Protein AF-A0A6F8ZTG2-F1 (afdb_monomer)

pLDDT: mean 77.94, std 15.8, range [35.16, 93.56]

Foldseek 3Di:
DDPDLQDAKEKAKAKAWQEFPDADPVVRDTDTDIHIDIDTDDPVPDDDCVVVVNDPDDDDDVVVDDDDDDDDDDDDDDPPDDPPPPPDDDDDDDDDPDPGDRYAYHHPDAQQVSFVRNQVNYPHCQFKDFPGKDKDWDWDDDPPDIDIDIDIDTDMDTDCVVVVCVLVVVVVVLVVQVVVLVVDDPPPDDSVVSVVVSVVVVVVSVVVNVVVCVSPPPPPPPDD

Secondary structure (DSSP, 8-state):
--SSTTSPEEEEEEEEEEEEEEEETTTTEEEEEEEEEEEE--TTS---TTTTTT-------GGGS--------PPPS--TTT-S----PPP-S---------EEEEESS-HHHHHHHHHHH-GGGGTEEEEEEEEEEEEEEETTEEEEEEEEEEEEEE--HHHHHHHHHHHHHHHHHHHHHTTS-TTTS-HHHHHHHHHHHHHHHHHHHHHHHHTS-S-SSS--

Nearest PDB structures (foldseek):
  8bl8-assembly1_B  TM=5.962E-01  e=4.669E-12  Homo sapiens
  8cc7-assembly1_E  TM=5.952E-01  e=1.851E-11  Mus musculus
  8fsb-assembly1_B  TM=6.040E-01  e=6.082E-11  Mus musculus
  9awk-assembly1_E  TM=5.118E-01  e=2.084E-07  Bos taurus
  6dw0-assembly1_A  TM=4.243E-01  e=2.972E-04  Rattus norvegicus

Radius of gyration: 29.4 Å; Cα contacts (8 Å, |Δi|>4): 231; chains: 1; bounding box: 89×32×78 Å

Sequence (224 aa):
PAVNLSNPTIANISFTLYAVLGVNEKTQILTTFLWLRLYWHHQFLVWDADDCGGVTRISLPVKQLWVPDIIVYELPHPLGQDAAPRQRLQPGDLQLPLRLRDVRLSPALSFEEMSGNSKQYLETSGEWELVNIYGETSVLKFGIDEWDIITFWVVIKRRPVLYVVNLLIPSSFLMLIDILSFYLPPHSVDRASFKMTLILGYTVMGQAVVLQHSKVPNNCRQRQ

Solvent-accessible surface area (backbone atoms only — not comparable to full-atom values): 14306 Å² total; per-residue (Å²): 111,55,92,49,67,91,48,48,34,56,38,25,40,44,56,32,50,34,37,70,78,46,74,41,79,89,78,70,45,75,43,65,45,69,51,76,46,79,47,67,73,51,73,88,76,71,80,61,33,78,86,55,80,66,53,86,77,84,90,75,66,66,94,84,47,94,70,86,90,79,86,88,78,88,76,75,79,78,64,72,97,69,76,68,86,80,78,85,75,82,92,78,89,79,95,69,95,70,91,65,55,65,65,42,65,44,71,63,56,55,48,64,56,36,29,51,52,17,60,74,52,32,74,42,53,71,50,37,39,71,74,49,39,47,67,50,79,46,72,51,73,60,92,90,48,76,44,66,44,76,50,75,47,79,43,73,44,82,39,67,60,60,63,52,51,69,51,48,57,58,51,53,51,52,54,50,51,57,58,52,56,73,73,55,64,80,87,84,48,68,64,65,63,54,53,52,52,50,54,51,50,53,50,54,51,51,50,51,53,51,54,61,50,65,75,44,82,88,76,88,79,83,88,126

Mean predicted aligned error: 12.64 Å

Structure (mmCIF, N/CA/C/O backbone):
data_AF-A0A6F8ZTG2-F1
#
_entry.id   AF-A0A6F8ZTG2-F1
#
loop_
_atom_site.group_PDB
_atom_site.id
_atom_site.type_symbol
_atom_site.label_atom_id
_atom_site.label_alt_id
_atom_site.label_comp_id
_atom_site.label_asym_id
_atom_site.label_entity_id
_atom_site.label_seq_id
_atom_site.pdbx_PDB_ins_code
_atom_site.Cartn_x
_atom_site.Cartn_y
_atom_site.Cartn_z
_atom_site.occupancy
_atom_site.B_iso_or_equiv
_atom_site.auth_seq_id
_atom_site.auth_comp_id
_atom_site.auth_asym_id
_atom_site.auth_atom_id
_atom_site.pdbx_PDB_model_num
ATOM 1 N N . PRO A 1 1 ? 13.866 -6.023 -24.633 1.00 60.12 1 PRO A N 1
ATOM 2 C CA . PRO A 1 1 ? 14.857 -6.505 -25.619 1.00 60.12 1 PRO A CA 1
ATOM 3 C C . PRO A 1 1 ? 15.561 -5.337 -26.324 1.00 60.12 1 PRO A C 1
ATOM 5 O O . PRO A 1 1 ? 14.912 -4.472 -26.918 1.00 60.12 1 PRO A O 1
ATOM 8 N N . ALA A 1 2 ? 16.886 -5.296 -26.203 1.00 64.31 2 ALA A N 1
ATOM 9 C CA . ALA A 1 2 ? 17.716 -4.261 -26.800 1.00 64.31 2 ALA A CA 1
ATOM 10 C C . ALA A 1 2 ? 18.293 -4.743 -28.140 1.00 64.31 2 ALA A C 1
ATOM 12 O O . ALA A 1 2 ? 18.724 -5.885 -28.260 1.00 64.31 2 ALA A O 1
ATOM 13 N N . VAL A 1 3 ? 18.300 -3.863 -29.142 1.00 67.31 3 VAL A N 1
ATOM 14 C CA . VAL A 1 3 ? 18.962 -4.062 -30.442 1.00 67.31 3 VAL A CA 1
ATOM 15 C C . VAL A 1 3 ? 20.476 -4.116 -30.251 1.00 67.31 3 VAL A C 1
ATOM 17 O O . VAL A 1 3 ? 21.165 -4.902 -30.893 1.00 67.31 3 VAL A O 1
ATOM 20 N N . ASN A 1 4 ? 20.989 -3.292 -29.335 1.00 71.00 4 ASN A N 1
ATOM 21 C CA . ASN A 1 4 ? 22.376 -3.323 -28.910 1.00 71.00 4 ASN A CA 1
ATOM 22 C C . ASN A 1 4 ? 22.461 -3.890 -27.494 1.00 71.00 4 ASN A C 1
ATOM 24 O O . ASN A 1 4 ? 22.015 -3.259 -26.539 1.00 71.00 4 ASN A O 1
ATOM 28 N N . LEU A 1 5 ? 23.083 -5.057 -27.386 1.00 68.12 5 LEU A N 1
ATOM 29 C CA . LEU A 1 5 ? 23.372 -5.752 -26.140 1.00 68.12 5 LEU A CA 1
ATOM 30 C C . LEU A 1 5 ? 24.158 -4.855 -25.153 1.00 68.12 5 LEU A C 1
ATOM 32 O O . LEU A 1 5 ? 23.933 -4.904 -23.952 1.00 68.12 5 LEU A O 1
ATOM 36 N N . SER A 1 6 ? 24.997 -3.927 -25.624 1.00 73.81 6 SER A N 1
ATOM 37 C CA . SER A 1 6 ? 25.708 -2.985 -24.744 1.00 73.81 6 SER A CA 1
ATOM 38 C C . SER A 1 6 ? 24.798 -1.995 -23.997 1.00 73.81 6 SER A C 1
ATOM 40 O O . SER A 1 6 ? 25.236 -1.414 -23.003 1.00 73.81 6 SER A O 1
ATOM 42 N N . ASN A 1 7 ? 23.554 -1.794 -24.448 1.00 79.31 7 ASN A N 1
ATOM 43 C CA . ASN A 1 7 ? 22.608 -0.859 -23.843 1.00 79.31 7 ASN A CA 1
ATOM 44 C C . ASN A 1 7 ? 21.505 -1.611 -23.073 1.00 79.31 7 ASN A C 1
ATOM 46 O O . ASN A 1 7 ? 20.602 -2.162 -23.707 1.00 79.31 7 ASN A O 1
ATOM 50 N N . PRO A 1 8 ? 21.515 -1.590 -21.725 1.00 80.12 8 PRO A N 1
ATOM 51 C CA . PRO A 1 8 ? 20.460 -2.211 -20.930 1.00 80.12 8 PRO A CA 1
ATOM 52 C C . PRO A 1 8 ? 19.085 -1.626 -21.241 1.00 80.12 8 PRO A C 1
ATOM 54 O O . PRO A 1 8 ? 18.931 -0.413 -21.411 1.00 80.12 8 PRO A O 1
ATOM 57 N N . THR A 1 9 ? 18.059 -2.471 -21.190 1.00 85.06 9 THR A N 1
ATOM 58 C CA . THR A 1 9 ? 16.672 -2.002 -21.138 1.00 85.06 9 THR A CA 1
ATOM 59 C C . THR A 1 9 ? 16.396 -1.434 -19.745 1.00 85.06 9 THR A C 1
ATOM 61 O O . THR A 1 9 ? 16.570 -2.130 -18.748 1.00 85.06 9 THR A O 1
ATOM 64 N N . ILE A 1 10 ? 15.958 -0.179 -19.653 1.00 87.81 10 ILE A N 1
ATOM 65 C CA . ILE A 1 10 ? 15.559 0.415 -18.372 1.00 87.81 10 ILE A CA 1
ATOM 66 C C . ILE A 1 10 ? 14.083 0.088 -18.128 1.00 87.81 10 ILE A C 1
ATOM 68 O O . ILE A 1 10 ? 13.221 0.409 -18.951 1.00 87.81 10 ILE A O 1
ATOM 72 N N . ALA A 1 11 ? 13.817 -0.578 -17.011 1.00 90.56 11 ALA A N 1
ATOM 73 C CA . ALA A 1 11 ? 12.492 -0.913 -16.525 1.00 90.56 11 ALA A CA 1
ATOM 74 C C . ALA A 1 11 ? 12.156 -0.004 -15.339 1.00 90.56 11 ALA A C 1
ATOM 76 O O . ALA A 1 11 ? 12.748 -0.111 -14.265 1.00 90.56 11 ALA A O 1
ATOM 77 N N . ASN A 1 12 ? 11.192 0.887 -15.539 1.00 92.25 12 ASN A N 1
ATOM 78 C CA . ASN A 1 12 ? 10.723 1.811 -14.525 1.00 92.25 12 ASN A CA 1
ATOM 79 C C . ASN A 1 12 ? 9.531 1.190 -13.787 1.00 92.25 12 ASN A C 1
ATOM 81 O O . ASN A 1 12 ? 8.496 0.919 -14.401 1.00 92.25 12 ASN A O 1
ATOM 85 N N . ILE A 1 13 ? 9.634 1.015 -12.473 1.00 91.69 13 ILE A N 1
ATOM 86 C CA . ILE A 1 13 ? 8.563 0.464 -11.638 1.00 91.69 13 ILE A CA 1
ATOM 87 C C . ILE A 1 13 ? 8.007 1.517 -10.682 1.00 91.69 13 ILE A C 1
ATOM 89 O O . ILE A 1 13 ? 8.731 2.328 -10.109 1.00 91.69 13 ILE A O 1
ATOM 93 N N . SER A 1 14 ? 6.695 1.503 -10.497 1.00 92.94 14 SER A N 1
ATOM 94 C CA . SER A 1 14 ? 6.014 2.242 -9.434 1.00 92.94 14 SER A CA 1
ATOM 95 C C . SER A 1 14 ? 4.874 1.399 -8.893 1.00 92.94 14 SER A C 1
ATOM 97 O O . SER A 1 14 ? 4.345 0.535 -9.595 1.00 92.94 14 SER A O 1
ATOM 99 N N . PHE A 1 15 ? 4.477 1.652 -7.654 1.00 92.94 15 PHE A N 1
ATOM 100 C CA . PHE A 1 15 ? 3.278 1.043 -7.102 1.00 92.94 15 PHE A CA 1
ATOM 101 C C . PHE A 1 15 ? 2.411 2.084 -6.406 1.00 92.94 15 PHE A C 1
ATOM 103 O O . PHE A 1 15 ? 2.857 3.175 -6.048 1.00 92.94 15 PHE A O 1
ATOM 110 N N . THR A 1 16 ? 1.146 1.738 -6.226 1.00 93.44 16 THR A N 1
ATOM 111 C CA . THR A 1 16 ? 0.198 2.499 -5.418 1.00 93.44 16 THR A CA 1
ATOM 112 C C . THR A 1 16 ? -0.461 1.547 -4.435 1.00 93.44 16 THR A C 1
ATOM 114 O O . THR A 1 16 ? -0.986 0.509 -4.840 1.00 93.44 16 THR A O 1
ATOM 117 N N . LEU A 1 17 ? -0.413 1.873 -3.143 1.00 93.19 17 LEU A N 1
ATOM 118 C CA . LEU A 1 17 ? -1.147 1.124 -2.127 1.00 93.19 17 LEU A CA 1
ATOM 119 C C . LEU A 1 17 ? -2.629 1.493 -2.221 1.00 93.19 17 LEU A C 1
ATOM 121 O O . LEU A 1 17 ? -2.987 2.647 -2.015 1.00 93.19 17 LEU A O 1
ATOM 125 N N . TYR A 1 18 ? -3.471 0.511 -2.533 1.00 91.81 18 TYR A N 1
ATOM 126 C CA . TYR A 1 18 ? -4.904 0.720 -2.739 1.00 91.81 18 TYR A CA 1
ATOM 127 C C . TYR A 1 18 ? -5.727 0.339 -1.503 1.00 91.81 18 TYR A C 1
ATOM 129 O O . TYR A 1 18 ? -6.634 1.063 -1.104 1.00 91.81 18 TYR A O 1
ATOM 137 N N . ALA A 1 19 ? -5.395 -0.781 -0.854 1.00 89.94 19 ALA A N 1
ATOM 138 C CA . ALA A 1 19 ? -6.094 -1.223 0.351 1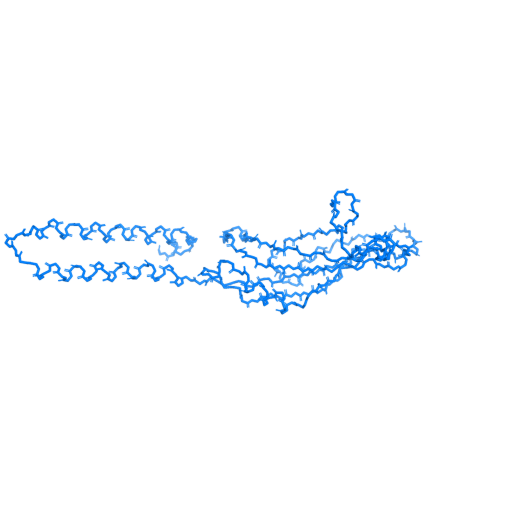.00 89.94 19 ALA A CA 1
ATOM 139 C C . ALA A 1 19 ? -5.194 -2.044 1.279 1.00 89.94 19 ALA A C 1
ATOM 141 O O . ALA A 1 19 ? -4.358 -2.830 0.827 1.00 89.94 19 ALA A O 1
ATOM 142 N N . VAL A 1 20 ? -5.423 -1.911 2.587 1.00 89.19 20 VAL A N 1
ATOM 143 C CA . VAL A 1 20 ? -4.904 -2.825 3.611 1.00 89.19 20 VAL A CA 1
ATOM 144 C C . VAL A 1 20 ? -6.014 -3.808 3.967 1.00 89.19 20 VAL A C 1
ATOM 146 O O . VAL A 1 20 ? -6.972 -3.455 4.646 1.00 89.19 20 VAL A O 1
ATOM 149 N N . LEU A 1 21 ? -5.899 -5.044 3.482 1.00 86.00 21 LEU A N 1
ATOM 150 C CA . LEU A 1 21 ? -6.945 -6.062 3.615 1.00 86.00 21 LEU A CA 1
ATOM 151 C C . LEU A 1 21 ? -6.965 -6.688 5.013 1.00 86.00 21 LEU A C 1
ATOM 153 O O . LEU A 1 21 ? -8.024 -7.050 5.523 1.00 86.00 21 LEU A O 1
ATOM 157 N N . GLY A 1 22 ? -5.801 -6.815 5.648 1.00 81.00 22 GLY A N 1
ATOM 158 C CA . GLY A 1 22 ? -5.708 -7.376 6.987 1.00 81.00 22 GLY A CA 1
ATOM 159 C C . GLY A 1 22 ? -4.285 -7.427 7.518 1.00 81.00 22 GLY A C 1
ATOM 160 O O . GLY A 1 22 ? -3.317 -7.428 6.761 1.00 81.00 22 GLY A O 1
ATOM 161 N N . VAL A 1 23 ? -4.172 -7.484 8.844 1.00 82.19 23 VAL A N 1
ATOM 162 C CA . VAL A 1 23 ? -2.902 -7.661 9.555 1.00 82.19 23 VAL A CA 1
ATOM 163 C C . VAL A 1 23 ? -3.039 -8.836 10.502 1.00 82.19 23 VAL A C 1
ATOM 165 O O . VAL A 1 23 ? -3.913 -8.842 11.369 1.00 82.19 23 VAL A O 1
ATOM 168 N N . ASN A 1 24 ? -2.153 -9.816 10.355 1.00 78.81 24 ASN A N 1
ATOM 169 C CA . ASN A 1 24 ? -1.963 -10.862 11.341 1.00 78.81 24 ASN A CA 1
ATOM 170 C C . ASN A 1 24 ? -0.722 -10.541 12.174 1.00 78.81 24 ASN A C 1
ATOM 172 O O . ASN A 1 24 ? 0.405 -10.842 11.790 1.00 78.81 24 ASN A O 1
ATOM 176 N N . GLU A 1 25 ? -0.943 -9.942 13.343 1.00 73.69 25 GLU A N 1
ATOM 177 C CA . GLU A 1 25 ? 0.129 -9.547 14.262 1.00 73.69 25 GLU A CA 1
ATOM 178 C C . GLU A 1 25 ? 0.918 -10.754 14.799 1.00 73.69 25 GLU A C 1
ATOM 180 O O . GLU A 1 25 ? 2.097 -10.625 15.116 1.00 73.69 25 GLU A O 1
ATOM 185 N N . LYS A 1 26 ? 0.308 -11.948 14.877 1.00 74.12 26 LYS A N 1
ATOM 186 C CA . LYS A 1 26 ? 0.992 -13.152 15.382 1.00 74.12 26 LYS A CA 1
ATOM 187 C C . LYS A 1 26 ? 1.992 -13.703 14.377 1.00 74.12 26 LYS A C 1
ATOM 189 O O . LYS A 1 26 ? 3.077 -14.117 14.764 1.00 74.12 26 LYS A O 1
ATOM 194 N N . THR A 1 27 ? 1.618 -13.719 13.101 1.00 75.19 27 THR A N 1
ATOM 195 C CA . THR A 1 27 ? 2.487 -14.204 12.021 1.00 75.19 27 THR A CA 1
ATOM 196 C C . THR A 1 27 ? 3.287 -13.084 11.366 1.00 75.19 27 THR A C 1
ATOM 198 O O . THR A 1 27 ? 4.070 -13.369 10.472 1.00 75.19 27 THR A O 1
ATOM 201 N N . GLN A 1 28 ? 3.090 -11.829 11.795 1.00 76.00 28 GLN A N 1
ATOM 202 C CA . GLN A 1 28 ? 3.684 -10.631 11.192 1.00 76.00 28 GLN A CA 1
ATOM 203 C C . GLN A 1 28 ? 3.392 -10.518 9.684 1.00 76.00 28 GLN A C 1
ATOM 205 O O . GLN A 1 28 ? 4.193 -9.982 8.926 1.00 76.00 28 GLN A O 1
ATOM 210 N N . ILE A 1 29 ? 2.234 -11.025 9.241 1.00 79.19 29 ILE A N 1
ATOM 211 C CA . ILE A 1 29 ? 1.822 -10.982 7.832 1.00 79.19 29 ILE A CA 1
ATOM 212 C C . ILE A 1 29 ? 0.853 -9.821 7.643 1.00 79.19 29 ILE A C 1
ATOM 214 O O . ILE A 1 29 ? -0.204 -9.764 8.278 1.00 79.19 29 ILE A O 1
ATOM 218 N N . LEU A 1 30 ? 1.217 -8.912 6.748 1.00 82.62 30 LEU A N 1
ATOM 219 C CA . LEU A 1 30 ? 0.398 -7.793 6.307 1.00 82.62 30 LEU A CA 1
ATOM 220 C C . LEU A 1 30 ? -0.132 -8.110 4.904 1.00 82.62 30 LEU A C 1
ATOM 222 O O . LEU A 1 30 ? 0.637 -8.250 3.960 1.00 82.62 30 LEU A O 1
ATOM 226 N N . THR A 1 31 ? -1.450 -8.199 4.753 1.00 85.94 31 THR A N 1
ATOM 227 C CA . THR A 1 31 ? -2.094 -8.425 3.457 1.00 85.94 31 THR A CA 1
ATOM 228 C C . THR A 1 31 ? -2.538 -7.088 2.877 1.00 85.94 31 THR A C 1
ATOM 230 O O . THR A 1 31 ? -3.374 -6.393 3.461 1.00 85.94 31 THR A O 1
ATOM 233 N N . THR A 1 32 ? -1.999 -6.726 1.715 1.00 88.00 32 THR A N 1
ATOM 234 C CA . THR A 1 32 ? -2.337 -5.480 1.014 1.00 88.00 32 THR A CA 1
ATOM 235 C C . THR A 1 32 ? -2.715 -5.740 -0.434 1.00 88.00 32 THR A C 1
ATOM 237 O O . THR A 1 32 ? -2.346 -6.756 -1.017 1.00 88.00 32 THR A O 1
ATOM 240 N N . PHE A 1 33 ? -3.453 -4.799 -1.012 1.00 91.19 33 PHE A N 1
ATOM 241 C CA . PHE A 1 33 ? -3.665 -4.720 -2.446 1.00 91.19 33 PHE A CA 1
ATOM 242 C C . PHE A 1 33 ? -2.806 -3.584 -3.006 1.00 91.19 33 PHE A C 1
ATOM 244 O O . PHE A 1 33 ? -3.034 -2.408 -2.698 1.00 91.19 33 PHE A O 1
ATOM 251 N N . LEU A 1 34 ? -1.798 -3.949 -3.798 1.00 91.12 34 LEU A N 1
ATOM 252 C CA . LEU A 1 34 ? -0.878 -3.023 -4.454 1.00 91.12 34 LEU A CA 1
ATOM 253 C C . LEU A 1 34 ? -1.176 -2.983 -5.948 1.00 91.12 34 LEU A C 1
ATOM 255 O O . LEU A 1 34 ? -1.198 -4.015 -6.617 1.00 91.12 34 LEU A O 1
ATOM 259 N N . TRP A 1 35 ? -1.341 -1.781 -6.488 1.00 92.94 35 TRP A N 1
ATOM 260 C CA . TRP A 1 35 ? -1.410 -1.579 -7.926 1.00 92.94 35 TRP A CA 1
ATOM 261 C C . TRP A 1 35 ? -0.009 -1.308 -8.464 1.00 92.94 35 TRP A C 1
ATOM 263 O O . TRP A 1 35 ? 0.529 -0.216 -8.286 1.00 92.94 35 TRP A O 1
ATOM 273 N N . LEU A 1 36 ? 0.590 -2.301 -9.116 1.00 90.38 36 LEU A N 1
ATOM 274 C CA . LEU A 1 36 ? 1.919 -2.198 -9.719 1.00 90.38 36 LEU A CA 1
ATOM 275 C C . LEU A 1 36 ? 1.818 -1.656 -11.148 1.00 90.38 36 LEU A C 1
ATOM 277 O O . LEU A 1 36 ? 0.966 -2.081 -11.930 1.00 90.38 36 LEU A O 1
ATOM 281 N N . ARG A 1 37 ? 2.697 -0.717 -11.496 1.00 91.12 37 ARG A N 1
ATOM 282 C CA . ARG A 1 37 ? 2.845 -0.178 -12.849 1.00 91.12 37 ARG A CA 1
ATOM 283 C C . ARG A 1 37 ? 4.293 -0.304 -13.283 1.00 91.12 37 ARG A C 1
ATOM 285 O O . ARG A 1 37 ? 5.199 0.169 -12.598 1.00 91.12 37 ARG A O 1
ATOM 292 N N . LEU A 1 38 ? 4.475 -0.917 -14.441 1.00 89.69 38 LEU A N 1
ATOM 293 C CA . LEU A 1 38 ? 5.766 -1.155 -15.056 1.00 89.69 38 LEU A CA 1
ATOM 294 C C . LEU A 1 38 ? 5.806 -0.445 -16.408 1.00 89.69 38 LEU A C 1
ATOM 296 O O . LEU A 1 38 ? 4.920 -0.644 -17.237 1.00 89.69 38 LEU A O 1
ATOM 300 N N . TYR A 1 39 ? 6.838 0.362 -16.625 1.00 90.50 39 TYR A N 1
ATOM 301 C CA . TYR A 1 39 ? 7.073 1.081 -17.871 1.00 90.50 39 TYR A CA 1
ATOM 302 C C . TYR A 1 39 ? 8.449 0.713 -18.405 1.00 90.50 39 TYR A C 1
ATOM 304 O O . TYR A 1 39 ? 9.441 0.779 -17.686 1.00 90.50 39 TYR A O 1
ATOM 312 N N . TRP A 1 40 ? 8.524 0.335 -19.674 1.00 90.12 40 TRP A N 1
ATOM 313 C CA . TRP A 1 40 ? 9.789 0.051 -20.338 1.00 90.12 40 TRP A CA 1
ATOM 314 C C . TRP A 1 40 ? 9.701 0.460 -21.800 1.00 90.12 40 TRP A C 1
ATOM 316 O O . TRP A 1 40 ? 8.628 0.446 -22.405 1.00 90.12 40 TRP A O 1
ATOM 326 N N . HIS A 1 41 ? 10.843 0.829 -22.368 1.00 86.38 41 HIS A N 1
ATOM 327 C CA . HIS A 1 41 ? 10.934 1.154 -23.782 1.00 86.38 41 HIS A CA 1
ATOM 328 C C . HIS A 1 41 ? 11.272 -0.102 -24.590 1.00 86.38 41 HIS A C 1
ATOM 330 O O . HIS A 1 41 ? 12.276 -0.769 -24.328 1.00 86.38 41 HIS A O 1
ATOM 336 N N . HIS A 1 42 ? 10.464 -0.411 -25.603 1.00 86.00 42 HIS A N 1
ATOM 337 C CA . HIS A 1 42 ? 10.680 -1.560 -26.474 1.00 86.00 42 HIS A CA 1
ATOM 338 C C . HIS A 1 42 ? 11.157 -1.099 -27.854 1.00 86.00 42 HIS A C 1
ATOM 340 O O . HIS A 1 42 ? 10.385 -0.567 -28.641 1.00 86.00 42 HIS A O 1
ATOM 346 N N . GLN A 1 43 ? 12.433 -1.328 -28.170 1.00 82.88 43 GLN A N 1
ATOM 347 C CA . GLN A 1 43 ? 13.063 -0.778 -29.381 1.00 82.88 43 GLN A CA 1
ATOM 348 C C . GLN A 1 43 ? 12.461 -1.308 -30.694 1.00 82.88 43 GLN A C 1
ATOM 350 O O . GLN A 1 43 ? 12.496 -0.613 -31.698 1.00 82.88 43 GLN A O 1
ATOM 355 N N . PHE A 1 44 ? 11.874 -2.507 -30.682 1.00 83.38 44 PHE A N 1
ATOM 356 C CA . PHE A 1 44 ? 11.239 -3.103 -31.867 1.00 83.38 44 PHE A CA 1
ATOM 357 C C . PHE A 1 44 ? 9.754 -2.743 -32.034 1.00 83.38 44 PHE A C 1
ATOM 359 O O . PHE A 1 44 ? 9.121 -3.213 -32.970 1.00 83.38 44 PHE A O 1
ATOM 366 N N . LEU A 1 45 ? 9.177 -1.969 -31.109 1.00 85.38 45 LEU A N 1
ATOM 367 C CA . LEU A 1 45 ? 7.772 -1.541 -31.158 1.00 85.38 45 LEU A CA 1
ATOM 368 C C . LEU A 1 45 ? 7.696 -0.022 -31.292 1.00 85.38 45 LEU A C 1
ATOM 370 O O . LEU A 1 45 ? 7.029 0.656 -30.515 1.00 85.38 45 LEU A O 1
ATOM 374 N N . VAL A 1 46 ? 8.432 0.494 -32.271 1.00 84.94 46 VAL A N 1
ATOM 375 C CA . VAL A 1 46 ? 8.417 1.899 -32.671 1.00 84.94 46 VAL A CA 1
ATOM 376 C C . VAL A 1 46 ? 7.975 1.931 -34.126 1.00 84.94 46 VAL A C 1
ATOM 378 O O . VAL A 1 46 ? 8.526 1.207 -34.952 1.00 84.94 46 VAL A O 1
ATOM 381 N N . TRP A 1 47 ? 6.961 2.732 -34.424 1.00 88.81 47 TRP A N 1
ATOM 382 C CA . TRP A 1 47 ? 6.427 2.918 -35.769 1.00 88.81 47 TRP A CA 1
ATOM 383 C C . TRP A 1 47 ? 6.124 4.399 -35.986 1.00 88.81 47 TRP A C 1
ATOM 385 O O . TRP A 1 47 ? 5.913 5.136 -35.018 1.00 88.81 47 TRP A O 1
ATOM 395 N N . ASP A 1 48 ? 6.115 4.827 -37.246 1.00 90.62 48 ASP A N 1
ATOM 396 C CA . ASP A 1 48 ? 5.639 6.158 -37.607 1.00 90.62 48 ASP A CA 1
ATOM 397 C C . ASP A 1 48 ? 4.103 6.160 -37.658 1.00 90.62 48 ASP A C 1
ATOM 399 O O . ASP A 1 48 ? 3.478 5.218 -38.157 1.00 90.62 48 ASP A O 1
ATOM 403 N N . ALA A 1 49 ? 3.483 7.202 -37.106 1.00 91.19 49 ALA A N 1
ATOM 404 C CA . ALA A 1 49 ? 2.032 7.330 -37.080 1.00 91.19 49 ALA A CA 1
ATOM 405 C C . ALA A 1 49 ? 1.467 7.476 -38.500 1.00 91.19 49 ALA A C 1
ATOM 407 O O . ALA A 1 49 ? 0.385 6.953 -38.768 1.00 91.19 49 ALA A O 1
ATOM 408 N N . ASP A 1 50 ? 2.202 8.122 -39.408 1.00 90.69 50 ASP A N 1
ATOM 409 C CA . ASP A 1 50 ? 1.751 8.368 -40.782 1.00 90.69 50 ASP A CA 1
ATOM 410 C C . ASP A 1 50 ? 1.654 7.067 -41.598 1.00 90.69 50 ASP A C 1
ATOM 412 O O . ASP A 1 50 ? 0.667 6.848 -42.306 1.00 90.69 50 ASP A O 1
ATOM 416 N N . ASP A 1 51 ? 2.595 6.140 -41.397 1.00 90.56 51 ASP A N 1
ATOM 417 C CA . ASP A 1 51 ? 2.592 4.815 -42.034 1.00 90.56 51 ASP A CA 1
ATOM 418 C C . ASP A 1 51 ? 1.466 3.905 -41.510 1.00 90.56 51 ASP A C 1
ATOM 420 O O . ASP A 1 51 ? 1.045 2.957 -42.175 1.00 90.56 51 ASP A O 1
ATOM 424 N N . CYS A 1 52 ? 0.963 4.190 -40.306 1.00 85.56 52 CYS A N 1
ATOM 425 C CA . CYS A 1 52 ? -0.035 3.387 -39.599 1.00 85.56 52 CYS A CA 1
ATOM 426 C C . CYS A 1 52 ? -1.399 4.088 -39.473 1.00 85.56 52 CYS A C 1
ATOM 428 O O . CYS A 1 52 ? -2.172 3.779 -38.563 1.00 85.56 52 CYS A O 1
ATOM 430 N N . GLY A 1 53 ? -1.717 5.035 -40.363 1.00 86.31 53 GLY A N 1
ATOM 431 C CA . GLY A 1 53 ? -3.034 5.682 -40.411 1.00 86.31 53 GLY A CA 1
ATOM 432 C C . GLY A 1 53 ? -3.362 6.547 -39.186 1.00 86.31 53 GLY A C 1
ATOM 433 O O . GLY A 1 53 ? -4.514 6.608 -38.761 1.00 86.31 53 GLY A O 1
ATOM 434 N N . GLY A 1 54 ? -2.355 7.187 -38.589 1.00 90.69 54 GLY A N 1
ATOM 435 C CA . GLY A 1 54 ? -2.476 8.072 -37.426 1.00 90.69 54 GLY A CA 1
ATOM 436 C C . GLY A 1 54 ? -2.519 7.358 -36.069 1.00 90.69 54 GLY A C 1
ATOM 437 O O . GLY A 1 54 ? -2.772 7.993 -35.042 1.00 90.69 54 GLY A O 1
ATOM 438 N N . VAL A 1 55 ? -2.294 6.042 -36.021 1.00 89.56 55 VAL A N 1
ATOM 439 C CA . VAL A 1 55 ? -2.349 5.270 -34.771 1.00 89.56 55 VAL A CA 1
ATOM 440 C C . VAL A 1 55 ? -1.094 5.515 -33.931 1.00 89.56 55 VAL A C 1
ATOM 442 O O . VAL A 1 55 ? 0.007 5.152 -34.325 1.00 89.56 55 VAL A O 1
ATOM 445 N N . THR A 1 56 ? -1.260 6.070 -32.727 1.00 87.56 56 THR A N 1
ATOM 446 C CA . THR A 1 56 ? -0.149 6.362 -31.791 1.00 87.56 56 THR A CA 1
ATOM 447 C C . THR A 1 56 ? -0.058 5.397 -30.611 1.00 87.56 56 THR A C 1
ATOM 449 O O . THR A 1 56 ? 0.950 5.363 -29.907 1.00 87.56 56 THR A O 1
ATOM 452 N N . ARG A 1 57 ? -1.114 4.617 -30.346 1.00 88.50 57 ARG A N 1
ATOM 453 C CA . ARG A 1 57 ? -1.182 3.671 -29.225 1.00 88.50 57 ARG A CA 1
ATOM 454 C C . ARG A 1 57 ? -1.920 2.413 -29.646 1.00 88.50 57 ARG A C 1
ATOM 456 O O . ARG A 1 57 ? -2.981 2.493 -30.254 1.00 88.50 57 ARG A O 1
ATOM 463 N N . ILE A 1 58 ? -1.383 1.268 -29.247 1.00 88.69 58 ILE A N 1
ATOM 464 C CA . ILE A 1 58 ? -1.993 -0.045 -29.453 1.00 88.69 58 ILE A CA 1
ATOM 465 C C . ILE A 1 58 ? -1.990 -0.819 -28.135 1.00 88.69 58 ILE A C 1
ATOM 467 O O . ILE A 1 58 ? -1.110 -0.633 -27.294 1.00 88.69 58 ILE A O 1
ATOM 471 N N . SER A 1 59 ? -2.982 -1.684 -27.940 1.00 89.19 59 SER A N 1
ATOM 472 C CA . SER A 1 59 ? -3.043 -2.599 -26.798 1.00 89.19 59 SER A CA 1
ATOM 473 C C . SER A 1 59 ? -2.754 -4.011 -27.285 1.00 89.19 59 SER A C 1
ATOM 475 O O . SER A 1 59 ? -3.517 -4.561 -28.075 1.00 89.19 59 SER A O 1
ATOM 477 N N . LEU A 1 60 ? -1.643 -4.586 -26.828 1.00 87.25 60 LEU A N 1
ATOM 478 C CA . LEU A 1 60 ? -1.199 -5.921 -27.224 1.00 87.25 60 LEU A CA 1
ATOM 479 C C . LEU A 1 60 ? -1.370 -6.921 -26.069 1.00 87.25 60 LEU A C 1
ATOM 481 O O . LEU A 1 60 ? -1.159 -6.555 -24.909 1.00 87.25 60 LEU A O 1
ATOM 485 N N . PRO A 1 61 ? -1.715 -8.191 -26.350 1.00 90.44 61 PRO A N 1
ATOM 486 C CA . PRO A 1 61 ? -1.727 -9.236 -25.335 1.00 90.44 61 PRO A CA 1
ATOM 487 C C . PRO A 1 61 ? -0.323 -9.484 -24.771 1.00 90.44 61 PRO A C 1
ATOM 489 O O . PRO A 1 61 ? 0.612 -9.780 -25.512 1.00 90.44 61 PRO A O 1
ATOM 492 N N . VAL A 1 62 ? -0.193 -9.468 -23.442 1.00 85.19 62 VAL A N 1
ATOM 493 C CA . VAL A 1 62 ? 1.097 -9.635 -22.742 1.00 85.19 62 VAL A CA 1
ATOM 494 C C . VAL A 1 62 ? 1.796 -10.955 -23.094 1.00 85.19 62 VAL A C 1
ATOM 496 O O . VAL A 1 62 ? 3.013 -11.003 -23.177 1.00 85.19 62 VAL A O 1
ATOM 499 N N . LYS A 1 63 ? 1.039 -12.023 -23.385 1.00 86.19 63 LYS A N 1
ATOM 500 C CA . LYS A 1 63 ? 1.589 -13.349 -23.738 1.00 86.19 63 LYS A CA 1
ATOM 501 C C . LYS A 1 63 ? 2.447 -13.359 -25.009 1.00 86.19 63 LYS A C 1
ATOM 503 O O . LYS A 1 63 ? 3.199 -14.302 -25.214 1.00 86.19 63 LYS A O 1
ATOM 508 N N . GLN A 1 64 ? 2.282 -12.365 -25.877 1.00 84.81 64 GLN A N 1
ATOM 509 C CA . GLN A 1 64 ? 3.001 -12.248 -27.149 1.00 84.81 64 GLN A CA 1
ATOM 510 C C . GLN A 1 64 ? 4.118 -11.198 -27.077 1.00 84.81 64 GLN A C 1
ATOM 512 O O . GLN A 1 64 ? 4.807 -10.967 -28.067 1.00 84.81 64 GLN A O 1
ATOM 517 N N . LEU A 1 65 ? 4.291 -10.557 -25.916 1.00 86.56 65 LEU A N 1
ATOM 518 C CA . LEU A 1 65 ? 5.218 -9.460 -25.704 1.00 86.56 65 LEU A CA 1
ATOM 519 C C . LEU A 1 65 ? 6.273 -9.854 -24.672 1.00 86.56 65 LEU A C 1
ATOM 521 O O . LEU A 1 65 ? 5.958 -10.401 -23.619 1.00 86.56 65 LEU A O 1
ATOM 525 N N . TRP A 1 66 ? 7.531 -9.524 -24.950 1.00 86.00 66 TRP A N 1
ATOM 526 C CA . TRP A 1 66 ? 8.579 -9.632 -23.945 1.00 86.00 66 TRP A CA 1
ATOM 527 C C . TRP A 1 66 ? 8.356 -8.590 -22.838 1.00 86.00 66 TRP A C 1
ATOM 529 O O . TRP A 1 66 ? 8.265 -7.389 -23.112 1.00 86.00 66 TRP A O 1
ATOM 539 N N . VAL A 1 67 ? 8.305 -9.055 -21.592 1.00 85.19 67 VAL A N 1
ATOM 540 C CA . VAL A 1 67 ? 8.209 -8.242 -20.373 1.00 85.19 67 VAL A CA 1
ATOM 541 C C . VAL A 1 67 ? 9.427 -8.575 -19.511 1.00 85.19 67 VAL A C 1
ATOM 543 O O . VAL A 1 67 ? 9.794 -9.747 -19.453 1.00 85.19 67 VAL A O 1
ATOM 546 N N . PRO A 1 68 ? 10.086 -7.592 -18.873 1.00 84.56 68 PRO A N 1
ATOM 547 C CA . PRO A 1 68 ? 11.206 -7.892 -17.992 1.00 84.56 68 PRO A CA 1
ATOM 548 C C . PRO A 1 68 ? 10.724 -8.683 -16.770 1.00 84.56 68 PRO A C 1
ATOM 550 O O . PRO A 1 68 ? 9.724 -8.325 -16.144 1.00 84.56 68 PRO A O 1
ATOM 553 N N . ASP A 1 69 ? 11.457 -9.738 -16.426 1.00 79.25 69 ASP A N 1
ATOM 554 C CA . ASP A 1 69 ? 11.169 -10.556 -15.252 1.00 79.25 69 ASP A CA 1
ATOM 555 C C . ASP A 1 69 ? 11.500 -9.770 -13.977 1.00 79.25 69 ASP A C 1
ATOM 557 O O . ASP A 1 69 ? 12.646 -9.389 -13.735 1.00 79.25 69 ASP A O 1
ATOM 561 N N . ILE A 1 70 ? 10.482 -9.507 -13.156 1.00 80.50 70 ILE A N 1
ATOM 562 C CA . ILE A 1 70 ? 10.614 -8.800 -11.877 1.00 80.50 70 ILE A CA 1
ATOM 563 C C . ILE A 1 70 ? 10.128 -9.729 -10.779 1.00 80.50 70 ILE A C 1
ATOM 565 O O . ILE A 1 70 ? 8.991 -10.201 -10.811 1.00 80.50 70 ILE A O 1
ATOM 569 N N . ILE A 1 71 ? 10.987 -9.963 -9.789 1.00 79.88 71 ILE A N 1
ATOM 570 C CA . ILE A 1 71 ? 10.657 -10.783 -8.628 1.00 79.88 71 ILE A CA 1
ATOM 571 C C . ILE A 1 71 ? 10.448 -9.863 -7.432 1.00 79.88 71 ILE A C 1
ATOM 573 O O . ILE A 1 71 ? 11.315 -9.058 -7.091 1.00 79.88 71 ILE A O 1
ATOM 577 N N . VAL A 1 72 ? 9.285 -9.987 -6.799 1.00 79.75 72 VAL A N 1
ATOM 578 C CA . VAL A 1 72 ? 8.961 -9.275 -5.563 1.00 79.75 72 VAL A CA 1
ATOM 579 C C . VAL A 1 72 ? 9.262 -10.201 -4.393 1.00 79.75 72 VAL A C 1
ATOM 581 O O . VAL A 1 72 ? 8.716 -11.301 -4.316 1.00 79.75 72 VAL A O 1
ATOM 584 N N . TYR A 1 73 ? 10.123 -9.746 -3.487 1.00 77.38 73 TYR A N 1
ATOM 585 C CA . TYR A 1 73 ? 10.413 -10.436 -2.237 1.00 77.38 73 TYR A CA 1
ATOM 586 C C . TYR A 1 73 ? 9.844 -9.641 -1.070 1.00 77.38 73 TYR A C 1
ATOM 588 O O . TYR A 1 73 ? 10.082 -8.440 -0.945 1.00 77.38 73 TYR A O 1
ATOM 596 N N . GLU A 1 74 ? 9.119 -10.330 -0.197 1.00 72.75 74 GLU A N 1
ATOM 597 C CA . GLU A 1 74 ? 8.696 -9.778 1.082 1.00 72.75 74 GLU A CA 1
ATOM 598 C C . GLU A 1 74 ? 9.817 -9.999 2.097 1.00 72.75 74 GLU A C 1
ATOM 600 O O . GLU A 1 74 ? 10.185 -11.131 2.412 1.00 72.75 74 GLU A O 1
ATOM 605 N N . LEU A 1 75 ? 10.385 -8.903 2.593 1.00 66.69 75 LEU A N 1
ATOM 606 C CA . LEU A 1 75 ? 11.383 -8.935 3.652 1.00 66.69 75 LEU A CA 1
ATOM 607 C C . LEU A 1 75 ? 10.676 -8.637 4.981 1.00 66.69 75 LEU A C 1
ATOM 609 O O . LEU A 1 75 ? 10.138 -7.536 5.137 1.00 66.69 75 LEU A O 1
ATOM 613 N N . PRO A 1 76 ? 10.659 -9.570 5.954 1.00 61.75 76 PRO A N 1
ATOM 614 C CA . PRO A 1 76 ? 10.293 -9.213 7.317 1.00 61.75 76 PRO A CA 1
ATOM 615 C C . PRO A 1 76 ? 11.278 -8.154 7.823 1.00 61.75 76 PRO A C 1
ATOM 617 O O . PRO A 1 76 ? 12.414 -8.092 7.347 1.00 61.75 76 PRO A O 1
ATOM 620 N N . HIS A 1 77 ? 10.818 -7.308 8.751 1.00 56.09 77 HIS A N 1
ATOM 621 C CA . HIS A 1 77 ? 11.569 -6.178 9.313 1.00 56.09 77 HIS A CA 1
ATOM 622 C C . HIS A 1 77 ? 13.073 -6.471 9.415 1.00 56.09 77 HIS A C 1
ATOM 624 O O . HIS A 1 77 ? 13.437 -7.557 9.877 1.00 56.09 77 HIS A O 1
ATOM 630 N N . PRO A 1 78 ? 13.950 -5.523 9.042 1.00 50.97 78 PRO A N 1
ATOM 631 C CA . PRO A 1 78 ? 15.375 -5.764 9.026 1.00 50.97 78 PRO A CA 1
ATOM 632 C C . PRO A 1 78 ? 15.806 -6.017 10.466 1.00 50.97 78 PRO A C 1
ATOM 634 O O . PRO A 1 78 ? 15.888 -5.102 11.286 1.00 50.97 78 PRO A O 1
ATOM 637 N N . LEU A 1 79 ? 16.079 -7.281 10.784 1.00 40.75 79 LEU A N 1
ATOM 638 C CA . LEU A 1 79 ? 17.005 -7.595 11.854 1.00 40.75 79 LEU A CA 1
ATOM 639 C C . LEU A 1 79 ? 18.289 -6.857 11.485 1.00 40.75 79 LEU A C 1
ATOM 641 O O . LEU A 1 79 ? 18.786 -7.010 10.366 1.00 40.75 79 LEU A O 1
ATOM 645 N N . GLY A 1 80 ? 18.699 -5.958 12.382 1.00 4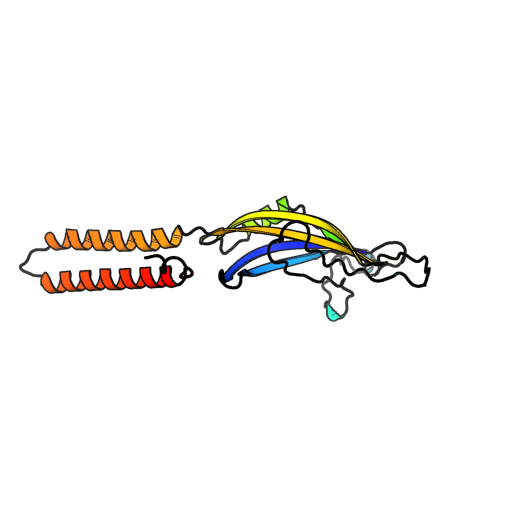4.09 80 GLY A N 1
ATOM 646 C CA . GLY A 1 80 ? 19.680 -4.914 12.126 1.00 44.09 80 GLY A CA 1
ATOM 647 C C . GLY A 1 80 ? 20.836 -5.384 11.256 1.00 44.09 80 GLY A C 1
ATOM 648 O O . GLY A 1 80 ? 21.394 -6.439 11.511 1.00 44.09 80 GLY A O 1
ATOM 649 N N . GLN A 1 81 ? 21.119 -4.606 10.214 1.00 41.25 81 GLN A N 1
ATOM 650 C CA . GLN A 1 81 ? 22.392 -4.419 9.514 1.00 41.25 81 GLN A CA 1
ATOM 651 C C . GLN A 1 81 ? 23.443 -5.550 9.547 1.00 41.25 81 GLN A C 1
ATOM 653 O O . GLN A 1 81 ? 24.616 -5.241 9.602 1.00 41.25 81 GLN A O 1
ATOM 658 N N . ASP A 1 82 ? 23.069 -6.831 9.499 1.00 42.09 82 ASP A N 1
ATOM 659 C CA . ASP A 1 82 ? 24.029 -7.950 9.462 1.00 42.09 82 ASP A CA 1
ATOM 660 C C . ASP A 1 82 ? 23.445 -9.267 8.907 1.00 42.09 82 ASP A C 1
ATOM 662 O O . ASP A 1 82 ? 24.134 -10.284 8.849 1.00 42.09 82 ASP A O 1
ATOM 666 N N . ALA A 1 83 ? 22.198 -9.279 8.425 1.00 43.38 83 ALA A N 1
ATOM 667 C CA . ALA A 1 83 ? 21.532 -10.501 7.957 1.00 43.38 83 ALA A CA 1
ATOM 668 C C . ALA A 1 83 ? 21.525 -10.685 6.426 1.00 43.38 83 ALA A C 1
ATOM 670 O O . ALA A 1 83 ? 20.603 -11.284 5.876 1.00 43.38 83 ALA A O 1
ATOM 671 N N . ALA A 1 84 ? 22.553 -10.218 5.712 1.00 42.22 84 ALA A N 1
ATOM 672 C CA . ALA A 1 84 ? 22.840 -10.805 4.404 1.00 42.22 84 ALA A CA 1
ATOM 673 C C . ALA A 1 84 ? 23.516 -12.165 4.655 1.00 42.22 84 ALA A C 1
ATOM 675 O O . ALA A 1 84 ? 24.559 -12.188 5.319 1.00 42.22 84 ALA A O 1
ATOM 676 N N . PRO A 1 85 ? 22.991 -13.303 4.163 1.00 38.00 85 PRO A N 1
ATOM 677 C CA . PRO A 1 85 ? 23.720 -14.556 4.259 1.00 38.00 85 PRO A CA 1
ATOM 678 C C . PRO A 1 85 ? 25.022 -14.401 3.468 1.00 38.00 85 PRO A C 1
ATOM 680 O O . PRO A 1 85 ? 25.033 -14.409 2.239 1.00 38.00 85 PRO A O 1
ATOM 683 N N . ARG A 1 86 ? 26.146 -14.234 4.177 1.00 42.31 86 ARG A N 1
ATOM 684 C CA . ARG A 1 86 ? 27.492 -14.310 3.600 1.00 42.31 86 ARG A CA 1
ATOM 685 C C . ARG A 1 86 ? 27.774 -15.763 3.224 1.00 42.31 86 ARG A C 1
ATOM 687 O O . ARG A 1 86 ? 28.532 -16.454 3.902 1.00 42.31 86 ARG A O 1
ATOM 694 N N . GLN A 1 87 ? 27.179 -16.243 2.137 1.00 45.31 87 GLN A N 1
ATOM 695 C CA . GLN A 1 87 ? 27.688 -17.436 1.476 1.00 45.31 87 GLN A CA 1
ATOM 696 C C . GLN A 1 87 ? 28.993 -17.065 0.772 1.00 45.31 87 GLN A C 1
ATOM 698 O O . GLN A 1 87 ? 29.015 -16.430 -0.278 1.00 45.31 87 GLN A O 1
ATOM 703 N N . ARG A 1 88 ? 30.108 -17.434 1.407 1.00 35.16 88 ARG A N 1
ATOM 704 C CA . ARG A 1 88 ? 31.447 -17.341 0.829 1.00 35.16 88 ARG A CA 1
ATOM 705 C C . ARG A 1 88 ? 31.642 -18.550 -0.093 1.00 35.16 88 ARG A C 1
ATOM 707 O O . ARG A 1 88 ? 32.017 -19.620 0.375 1.00 35.16 88 ARG A O 1
ATOM 714 N N . LEU A 1 89 ? 31.356 -18.391 -1.381 1.00 47.66 89 LEU A N 1
ATOM 715 C CA . LEU A 1 89 ? 31.709 -19.375 -2.409 1.00 47.66 89 LEU A CA 1
ATOM 716 C C . LEU A 1 89 ? 33.063 -18.999 -3.024 1.00 47.66 89 LEU A C 1
ATOM 718 O O . LEU A 1 89 ? 33.341 -17.823 -3.260 1.00 47.66 89 LEU A O 1
ATOM 722 N N . GLN A 1 90 ? 33.932 -19.999 -3.190 1.00 41.66 90 GLN A N 1
ATOM 723 C CA . GLN A 1 90 ? 35.305 -19.819 -3.665 1.00 41.66 90 GLN A CA 1
ATOM 724 C C . GLN A 1 90 ? 35.340 -19.477 -5.164 1.00 41.66 90 GLN A C 1
ATOM 726 O O . GLN A 1 90 ? 34.561 -20.059 -5.920 1.00 41.66 90 GLN A O 1
ATOM 731 N N . PRO A 1 91 ? 36.235 -18.578 -5.616 1.00 41.28 91 PRO A N 1
ATOM 732 C CA . PRO A 1 91 ? 36.378 -18.273 -7.030 1.00 41.28 91 PRO A CA 1
ATOM 733 C C . PRO A 1 91 ? 37.263 -19.331 -7.700 1.00 41.28 91 PRO 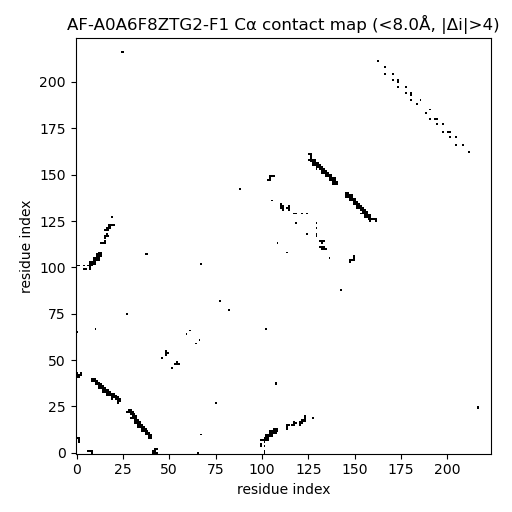A C 1
ATOM 735 O O . PRO A 1 91 ? 38.426 -19.492 -7.338 1.00 41.28 91 PRO A O 1
AT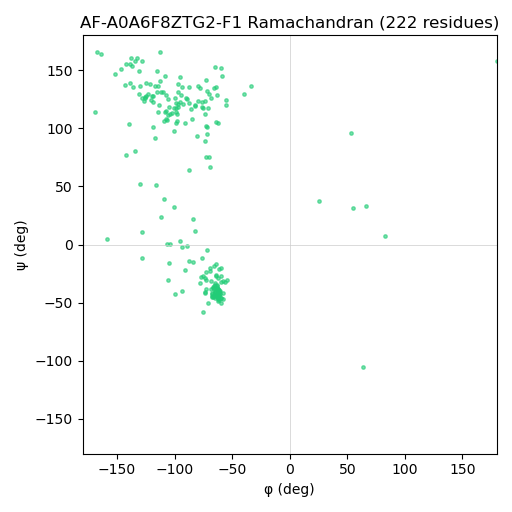OM 738 N N . GLY A 1 92 ? 36.702 -20.039 -8.677 1.00 42.44 92 GLY A N 1
ATOM 739 C CA . GLY A 1 92 ? 37.422 -20.934 -9.578 1.00 42.44 92 GLY A CA 1
ATOM 740 C C . GLY A 1 92 ? 36.869 -20.795 -10.994 1.00 42.44 92 GLY A C 1
ATOM 741 O O . GLY A 1 92 ? 35.774 -21.269 -11.272 1.00 42.44 92 GLY A O 1
ATOM 742 N N . ASP A 1 93 ? 37.642 -20.090 -11.821 1.00 35.53 93 ASP A N 1
ATOM 743 C CA . ASP A 1 93 ? 37.762 -20.146 -13.283 1.00 35.53 93 ASP A CA 1
ATOM 744 C C . ASP A 1 93 ? 36.506 -20.026 -14.166 1.00 35.53 93 ASP A C 1
ATOM 746 O O . ASP A 1 93 ? 35.894 -21.021 -14.534 1.00 35.53 93 ASP A O 1
ATOM 750 N N . LEU A 1 94 ? 36.224 -18.803 -14.645 1.00 42.62 94 LEU A N 1
ATOM 751 C CA . LEU A 1 94 ? 36.261 -18.481 -16.085 1.00 42.62 94 LEU A CA 1
ATOM 752 C C . LEU A 1 94 ? 36.150 -16.958 -16.293 1.00 42.62 94 LEU A C 1
ATOM 754 O O . LEU A 1 94 ? 35.123 -16.336 -16.022 1.00 42.62 94 LEU A O 1
ATOM 758 N N . GLN A 1 95 ? 37.217 -16.343 -16.800 1.00 49.91 95 GLN A N 1
ATOM 759 C CA . GLN A 1 95 ? 37.220 -14.952 -17.247 1.00 49.91 95 GLN A CA 1
ATOM 760 C C . GLN A 1 95 ? 36.453 -14.849 -18.580 1.00 49.91 95 GLN A C 1
ATOM 762 O O . GLN A 1 95 ? 37.048 -14.955 -19.649 1.00 49.91 95 GLN A O 1
ATOM 767 N N . LEU A 1 96 ? 35.138 -14.626 -18.539 1.00 51.25 96 LEU A N 1
ATOM 768 C CA . LEU A 1 96 ? 34.391 -14.093 -19.685 1.00 51.25 96 LEU A CA 1
ATOM 769 C C . LEU A 1 96 ? 34.216 -12.578 -19.497 1.00 51.25 96 LEU A C 1
ATOM 771 O O . LEU A 1 96 ? 33.508 -12.153 -18.581 1.00 51.25 96 LEU A O 1
ATOM 775 N N . PRO A 1 97 ? 34.843 -11.726 -20.331 1.00 47.16 97 PRO A N 1
ATOM 776 C CA . PRO A 1 97 ? 34.693 -10.285 -20.237 1.00 47.16 97 PRO A CA 1
ATOM 777 C C . PRO A 1 97 ? 33.479 -9.850 -21.059 1.00 47.16 97 PRO A C 1
ATOM 779 O O . PRO A 1 97 ? 33.619 -9.136 -22.041 1.00 47.16 97 PRO A O 1
ATOM 782 N N . LEU A 1 98 ? 32.278 -10.279 -20.680 1.00 44.94 98 LEU A N 1
ATOM 783 C CA . LEU A 1 98 ? 31.045 -9.711 -21.227 1.00 44.94 98 LEU A CA 1
ATOM 784 C C . LEU A 1 98 ? 30.076 -9.445 -20.075 1.00 44.94 98 LEU A C 1
ATOM 786 O O . LEU A 1 98 ? 29.183 -10.221 -19.762 1.00 44.94 98 LEU A O 1
ATOM 790 N N . ARG A 1 99 ? 30.328 -8.315 -19.404 1.00 55.38 99 ARG A N 1
ATOM 791 C CA . ARG A 1 99 ? 29.499 -7.715 -18.351 1.00 55.38 99 ARG A CA 1
ATOM 792 C C . ARG A 1 99 ? 28.249 -7.100 -18.976 1.00 55.38 99 ARG A C 1
ATOM 794 O O . ARG A 1 99 ? 28.167 -5.885 -19.134 1.00 55.38 99 ARG A O 1
ATOM 801 N N . LEU A 1 100 ? 27.302 -7.936 -19.369 1.00 53.97 100 LEU A N 1
ATOM 802 C CA . LEU A 1 100 ? 26.036 -7.485 -19.922 1.00 53.97 100 LEU A CA 1
ATOM 803 C C . LEU A 1 100 ? 24.953 -7.487 -18.852 1.00 53.97 100 LEU A C 1
ATOM 805 O O . LEU A 1 100 ? 24.482 -8.531 -18.420 1.00 53.97 100 LEU A O 1
ATOM 809 N N . ARG A 1 101 ? 24.587 -6.284 -18.398 1.00 65.31 101 ARG A N 1
ATOM 810 C CA . ARG A 1 101 ? 23.319 -6.072 -17.701 1.00 65.31 101 ARG A CA 1
ATOM 811 C C . ARG A 1 101 ? 22.262 -5.854 -18.770 1.00 65.31 101 ARG A C 1
ATOM 813 O O . ARG A 1 101 ? 22.251 -4.793 -19.387 1.00 65.31 101 ARG A O 1
ATOM 820 N N . ASP A 1 102 ? 21.387 -6.826 -18.973 1.00 69.56 102 ASP A N 1
ATOM 821 C CA . ASP A 1 102 ? 20.349 -6.727 -20.004 1.00 69.56 102 ASP A CA 1
ATOM 822 C C . ASP A 1 102 ? 19.184 -5.825 -19.570 1.00 69.56 102 ASP A C 1
ATOM 824 O O . ASP A 1 102 ? 18.540 -5.179 -20.405 1.00 69.56 102 ASP A O 1
ATOM 828 N N . VAL A 1 103 ? 18.936 -5.731 -18.257 1.00 79.19 103 VAL A N 1
ATOM 829 C CA . VAL A 1 103 ? 17.862 -4.925 -17.664 1.00 79.19 103 VAL A CA 1
ATOM 830 C C . VAL A 1 103 ? 18.379 -4.154 -16.449 1.00 79.19 103 VAL A C 1
ATOM 832 O O . VAL A 1 103 ? 19.082 -4.714 -15.612 1.00 79.19 103 VAL A O 1
ATOM 835 N N . ARG A 1 104 ? 18.020 -2.869 -16.343 1.00 85.25 104 ARG A N 1
ATOM 836 C CA . ARG A 1 104 ? 18.191 -2.065 -15.121 1.00 85.25 104 ARG A CA 1
ATOM 837 C C . ARG A 1 104 ? 16.839 -1.675 -14.559 1.00 85.25 104 ARG A C 1
ATOM 839 O O . ARG A 1 104 ? 15.972 -1.241 -15.316 1.00 85.25 104 ARG A O 1
ATOM 846 N N . LEU A 1 105 ? 16.688 -1.782 -13.245 1.00 86.44 105 LEU A N 1
ATOM 847 C CA . LEU A 1 105 ? 15.468 -1.398 -12.544 1.00 86.44 105 LEU A CA 1
ATOM 848 C C . LEU A 1 105 ? 15.615 0.016 -11.969 1.00 86.44 105 LEU A C 1
ATOM 850 O O . LEU A 1 105 ? 16.602 0.325 -11.302 1.00 86.44 105 LEU A O 1
ATOM 854 N N . SER A 1 106 ? 14.629 0.872 -12.211 1.00 89.25 106 SER A N 1
ATOM 855 C CA . SER A 1 106 ? 14.583 2.240 -11.688 1.00 89.25 106 SER A CA 1
ATOM 856 C C . SER A 1 106 ? 13.177 2.589 -11.185 1.00 89.25 106 SER A C 1
ATOM 858 O O . SER A 1 106 ? 12.185 2.016 -11.642 1.00 89.25 106 SER A O 1
ATOM 860 N N . PRO A 1 107 ? 13.043 3.514 -10.223 1.00 90.81 107 PRO A N 1
ATOM 861 C CA . PRO A 1 107 ? 11.734 4.005 -9.815 1.00 90.81 107 PRO A CA 1
ATOM 862 C C . PRO A 1 107 ? 11.137 4.900 -10.914 1.00 90.81 107 PRO A C 1
ATOM 864 O O . PRO A 1 107 ? 11.807 5.789 -11.437 1.00 90.81 107 PRO A O 1
ATOM 867 N N . ALA A 1 108 ? 9.871 4.669 -11.273 1.00 91.50 108 ALA A N 1
ATOM 868 C CA . ALA A 1 108 ? 9.165 5.466 -12.285 1.00 91.50 108 ALA A CA 1
ATOM 869 C C . ALA A 1 108 ? 8.728 6.847 -11.769 1.00 91.50 108 ALA A C 1
ATOM 871 O O . ALA A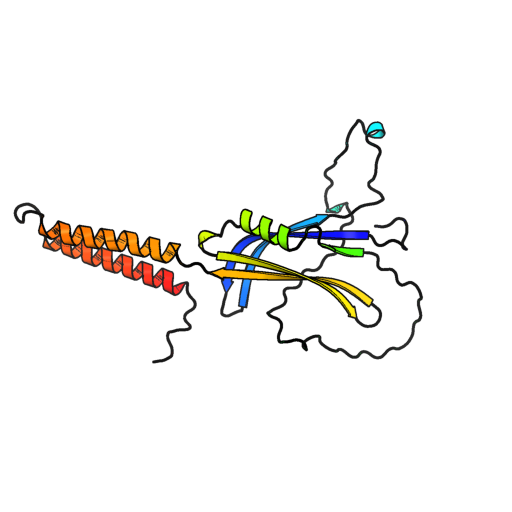 1 108 ? 8.557 7.772 -12.556 1.00 91.50 108 ALA A O 1
ATOM 872 N N . LEU A 1 109 ? 8.513 6.952 -10.457 1.00 90.88 109 LEU A N 1
ATOM 873 C CA . LEU A 1 109 ? 8.069 8.142 -9.731 1.00 90.88 109 LEU A CA 1
ATOM 874 C C . LEU A 1 109 ? 8.938 8.301 -8.482 1.00 90.88 109 LEU A C 1
ATOM 876 O O . LEU A 1 109 ? 9.496 7.314 -7.991 1.00 90.88 109 LEU A O 1
ATOM 880 N N . SER A 1 110 ? 9.028 9.514 -7.935 1.00 92.25 110 SER A N 1
ATOM 881 C CA . SER A 1 110 ? 9.695 9.705 -6.645 1.00 92.25 110 SER A CA 1
ATOM 882 C C . SER A 1 110 ? 8.939 8.981 -5.521 1.00 92.25 110 SER A C 1
ATOM 884 O O . SER A 1 110 ? 7.724 8.769 -5.589 1.00 92.25 110 SER A O 1
ATOM 886 N N . PHE A 1 111 ? 9.650 8.589 -4.459 1.00 91.62 111 PHE A N 1
ATOM 887 C CA . PHE A 1 111 ? 9.020 7.933 -3.304 1.00 91.62 111 PHE A CA 1
ATOM 888 C C . PHE A 1 111 ? 7.954 8.821 -2.646 1.00 91.62 111 PHE A C 1
ATOM 890 O O . PHE A 1 111 ? 6.928 8.317 -2.192 1.00 91.62 111 PHE A O 1
ATOM 897 N N . GLU A 1 112 ? 8.152 10.141 -2.671 1.00 91.69 112 GLU A N 1
ATOM 898 C CA . GLU A 1 112 ? 7.188 11.119 -2.172 1.00 91.69 112 GLU A CA 1
ATOM 899 C C . GLU A 1 112 ? 5.910 11.157 -3.020 1.00 91.69 112 GLU A C 1
ATOM 901 O O . GLU A 1 112 ? 4.812 11.087 -2.469 1.00 91.69 112 GLU A O 1
ATOM 906 N N . GLU A 1 113 ? 6.021 11.167 -4.351 1.00 92.88 113 GLU A N 1
ATOM 907 C CA . GLU A 1 113 ? 4.853 11.104 -5.240 1.00 92.88 113 GLU A CA 1
ATOM 908 C C . GLU A 1 113 ? 4.103 9.775 -5.110 1.00 92.88 113 GLU A C 1
ATOM 910 O O . GLU A 1 113 ? 2.873 9.759 -5.070 1.00 92.88 113 GLU A O 1
ATOM 915 N N . MET A 1 114 ? 4.815 8.648 -4.998 1.00 92.62 114 MET A N 1
ATOM 916 C CA . MET A 1 114 ? 4.184 7.343 -4.758 1.00 92.62 114 MET A CA 1
ATOM 917 C C . MET A 1 114 ? 3.450 7.309 -3.414 1.00 92.62 114 MET A C 1
ATOM 919 O O . MET A 1 114 ? 2.345 6.764 -3.331 1.00 92.62 114 MET A O 1
ATOM 923 N N . SER A 1 115 ? 4.030 7.922 -2.380 1.00 93.56 115 SER A N 1
ATOM 924 C CA . SER A 1 115 ? 3.394 8.109 -1.074 1.00 93.56 115 SER A CA 1
ATOM 925 C C . SER A 1 115 ? 2.143 8.982 -1.184 1.00 93.56 115 SER A C 1
ATOM 927 O O . SER A 1 115 ? 1.082 8.591 -0.698 1.00 93.56 115 SER A O 1
ATOM 929 N N . GLY A 1 116 ? 2.226 10.117 -1.885 1.00 93.38 116 GLY A N 1
ATOM 930 C CA . GLY A 1 116 ? 1.102 11.024 -2.123 1.00 93.38 116 GLY A CA 1
ATOM 931 C C . GLY A 1 116 ? -0.055 10.351 -2.862 1.00 93.38 116 GLY A C 1
ATOM 932 O O . GLY A 1 116 ? -1.185 10.356 -2.372 1.00 93.38 116 GLY A O 1
ATOM 933 N N . ASN A 1 117 ? 0.236 9.682 -3.980 1.00 92.88 117 ASN A N 1
ATOM 934 C CA . ASN A 1 117 ? -0.755 8.929 -4.751 1.00 92.88 117 ASN A CA 1
ATOM 935 C C . ASN A 1 117 ? -1.399 7.830 -3.899 1.00 92.88 117 ASN A C 1
ATOM 937 O O . ASN A 1 117 ? -2.618 7.694 -3.868 1.00 92.88 117 ASN A O 1
ATOM 941 N N . SER A 1 118 ? -0.593 7.073 -3.155 1.00 93.31 118 SER A N 1
ATOM 942 C CA . SER A 1 118 ? -1.103 6.010 -2.287 1.00 93.31 118 SER A CA 1
ATOM 943 C C . SER A 1 118 ? -2.008 6.548 -1.178 1.00 93.31 118 SER A C 1
ATOM 945 O O . SER A 1 118 ? -3.017 5.929 -0.874 1.00 93.31 118 SER A O 1
ATOM 947 N N . LYS A 1 119 ? -1.711 7.721 -0.603 1.00 92.06 119 LYS A N 1
ATOM 948 C CA . LYS A 1 119 ? -2.598 8.366 0.382 1.00 92.06 119 LYS A CA 1
ATOM 949 C C . LYS A 1 119 ? -3.938 8.776 -0.223 1.00 92.06 119 LYS A C 1
ATOM 951 O O . LYS A 1 119 ? -4.949 8.697 0.465 1.00 92.06 119 LYS A O 1
ATOM 956 N N . GLN A 1 120 ? -3.947 9.201 -1.485 1.00 90.69 120 GLN A N 1
ATOM 957 C CA . GLN A 1 120 ? -5.165 9.609 -2.182 1.00 90.69 120 GLN A CA 1
ATOM 958 C C . GLN A 1 120 ? -6.066 8.420 -2.547 1.00 90.69 120 GLN A C 1
ATOM 960 O O . GLN A 1 120 ? -7.284 8.538 -2.455 1.00 90.69 120 GLN A O 1
ATOM 965 N N . TYR A 1 121 ? -5.481 7.291 -2.957 1.00 88.94 121 TYR A N 1
ATOM 966 C CA . TYR A 1 121 ? -6.221 6.112 -3.428 1.00 88.94 121 TYR A CA 1
ATOM 967 C C . TYR A 1 121 ? -6.468 5.043 -2.352 1.00 88.94 121 TYR A C 1
ATOM 969 O O . TYR A 1 121 ? -7.021 3.991 -2.666 1.00 88.94 121 TYR A O 1
ATOM 977 N N . LEU A 1 122 ? -6.061 5.276 -1.099 1.00 88.75 122 LEU A N 1
ATOM 978 C CA . LEU A 1 122 ? -6.251 4.312 -0.017 1.00 88.75 122 LEU A CA 1
ATOM 979 C C . LEU A 1 122 ? -7.724 4.242 0.420 1.00 88.75 122 LEU A C 1
ATOM 981 O O . LEU A 1 122 ? -8.189 5.056 1.221 1.00 88.75 122 LEU A O 1
ATOM 985 N N . GLU A 1 123 ? -8.429 3.205 -0.027 1.00 82.88 123 GLU A N 1
ATOM 986 C CA . GLU A 1 123 ? -9.833 2.945 0.335 1.00 82.88 123 GLU A CA 1
ATOM 987 C C . GLU A 1 123 ? -9.998 2.671 1.839 1.00 82.88 123 GLU A C 1
ATOM 989 O O . GLU A 1 123 ? -10.950 3.105 2.484 1.00 82.88 123 GLU A O 1
ATOM 994 N N . THR A 1 124 ? -9.024 1.995 2.453 1.00 77.81 124 THR A N 1
ATOM 995 C CA . THR A 1 124 ? -9.062 1.613 3.877 1.00 77.81 124 THR A CA 1
ATOM 996 C C . THR A 1 124 ? -8.586 2.720 4.826 1.00 77.81 124 THR A C 1
ATOM 998 O O . THR A 1 124 ? -8.193 2.433 5.960 1.00 77.81 124 THR A O 1
ATOM 1001 N N . SER A 1 125 ? -8.619 3.982 4.384 1.00 75.25 125 SER A N 1
ATOM 1002 C CA . SER A 1 125 ? -8.142 5.154 5.139 1.00 75.25 125 SER A CA 1
ATOM 1003 C C . SER A 1 125 ? -8.860 5.383 6.482 1.00 75.25 125 SER A C 1
ATOM 1005 O O . SER A 1 125 ? -8.320 6.039 7.374 1.00 75.25 125 SER A O 1
ATOM 1007 N N . GLY A 1 126 ? -10.059 4.812 6.660 1.00 74.19 126 GLY A N 1
ATOM 1008 C CA . GLY A 1 126 ? -10.838 4.893 7.902 1.00 74.19 126 GLY A CA 1
ATOM 1009 C C . GLY A 1 126 ? -10.291 4.059 9.069 1.00 74.19 126 GLY A C 1
ATOM 1010 O O . GLY A 1 126 ? -10.444 4.454 10.223 1.00 74.19 126 GLY A O 1
ATOM 1011 N N . GLU A 1 127 ? -9.632 2.932 8.789 1.00 78.06 127 GLU A N 1
ATOM 1012 C CA . GLU A 1 127 ? -9.027 2.060 9.812 1.00 78.06 127 GLU A CA 1
ATOM 1013 C C . GLU A 1 127 ? -7.500 2.173 9.847 1.00 78.06 127 GLU A C 1
ATOM 1015 O O . GLU A 1 127 ? -6.876 2.021 10.904 1.00 78.06 127 GLU A O 1
ATOM 1020 N N . TRP A 1 128 ? -6.897 2.450 8.691 1.00 84.94 128 TRP A N 1
ATOM 1021 C CA . TRP A 1 128 ? -5.457 2.503 8.496 1.00 84.94 128 TRP A CA 1
ATOM 1022 C C . TRP A 1 128 ? -5.057 3.842 7.906 1.00 84.94 128 TRP A C 1
ATOM 1024 O O . TRP A 1 128 ? -5.537 4.258 6.863 1.00 84.94 128 TRP A O 1
ATOM 1034 N N . GLU A 1 129 ? -4.109 4.496 8.549 1.00 87.81 129 GLU A N 1
ATOM 1035 C CA . GLU A 1 129 ? -3.431 5.661 8.019 1.00 87.81 129 GLU A CA 1
ATOM 1036 C C . GLU A 1 129 ? -2.113 5.227 7.385 1.00 87.81 129 GLU A C 1
ATOM 1038 O O . GLU A 1 129 ? -1.238 4.683 8.063 1.00 87.81 129 GLU A O 1
ATOM 1043 N N . LEU A 1 130 ? -1.942 5.509 6.095 1.00 90.94 130 LEU A N 1
ATOM 1044 C CA . LEU A 1 130 ? -0.624 5.469 5.475 1.00 90.94 130 LEU A CA 1
ATOM 1045 C C . LEU A 1 130 ? 0.175 6.689 5.946 1.00 90.94 130 LEU A C 1
ATOM 1047 O O . LEU A 1 130 ? -0.146 7.825 5.596 1.00 90.94 130 LEU A O 1
ATOM 1051 N N . VAL A 1 131 ? 1.225 6.454 6.732 1.00 90.69 131 VAL A N 1
ATOM 1052 C CA . VAL A 1 131 ? 2.091 7.517 7.254 1.00 90.69 131 VAL A CA 1
ATOM 1053 C C . VAL A 1 131 ? 3.004 8.007 6.141 1.00 90.69 131 VAL A C 1
ATOM 1055 O O . VAL A 1 131 ? 2.981 9.190 5.787 1.00 90.69 131 VAL A O 1
ATOM 1058 N N . ASN A 1 132 ? 3.790 7.096 5.565 1.00 89.69 132 ASN A N 1
ATOM 1059 C CA . ASN A 1 132 ? 4.659 7.401 4.440 1.00 89.69 132 ASN A CA 1
ATOM 1060 C C . ASN A 1 132 ? 5.152 6.131 3.734 1.00 89.69 132 ASN A C 1
ATOM 1062 O O . ASN A 1 132 ? 5.106 5.034 4.296 1.00 89.69 132 ASN A O 1
ATOM 1066 N N . ILE A 1 133 ? 5.659 6.313 2.518 1.00 91.62 133 ILE A N 1
ATOM 1067 C CA . ILE A 1 133 ? 6.383 5.302 1.756 1.00 91.62 133 ILE A CA 1
ATOM 1068 C C . ILE A 1 133 ? 7.787 5.845 1.517 1.00 91.62 133 ILE A C 1
ATOM 1070 O O . ILE A 1 133 ? 7.952 6.917 0.940 1.00 91.62 133 ILE A O 1
ATOM 1074 N N . TYR A 1 134 ? 8.787 5.099 1.963 1.00 91.12 134 TYR A N 1
ATOM 1075 C CA . TYR A 1 134 ? 10.192 5.373 1.681 1.00 91.12 134 TYR A CA 1
ATOM 1076 C C . TYR A 1 134 ? 10.745 4.265 0.795 1.00 91.12 134 TYR A C 1
ATOM 1078 O O . TYR A 1 134 ? 10.149 3.193 0.675 1.00 91.12 134 TYR A O 1
ATOM 1086 N N . GLY A 1 135 ? 11.903 4.489 0.197 1.00 88.62 135 GLY A N 1
ATOM 1087 C CA . GLY A 1 135 ? 12.596 3.419 -0.489 1.00 88.62 135 GLY A CA 1
ATOM 1088 C C . GLY A 1 135 ? 14.020 3.778 -0.845 1.00 88.62 135 GLY A C 1
ATOM 1089 O O . GLY A 1 135 ? 14.424 4.938 -0.787 1.00 88.62 135 GLY A O 1
ATOM 1090 N N . GLU A 1 136 ? 14.771 2.745 -1.188 1.00 87.38 136 GLU A N 1
ATOM 1091 C CA . GLU A 1 136 ? 16.176 2.838 -1.546 1.00 87.38 136 GLU A CA 1
ATOM 1092 C C . GLU A 1 136 ? 16.451 1.928 -2.737 1.00 87.38 136 GLU A C 1
ATOM 1094 O O . GLU A 1 136 ? 15.953 0.804 -2.828 1.00 87.38 136 GLU A O 1
ATOM 1099 N N . THR A 1 137 ? 17.256 2.428 -3.664 1.00 86.69 137 THR A N 1
ATOM 1100 C CA . THR A 1 137 ? 17.777 1.661 -4.793 1.00 86.69 137 THR A CA 1
ATOM 1101 C C . THR A 1 137 ? 19.144 1.118 -4.409 1.00 86.69 137 THR A C 1
ATOM 1103 O O . THR A 1 137 ? 20.017 1.880 -3.991 1.00 86.69 137 THR A O 1
ATOM 1106 N N . SER A 1 138 ? 19.354 -0.179 -4.572 1.00 82.50 138 SER A N 1
ATOM 1107 C CA . SER A 1 138 ? 20.593 -0.853 -4.202 1.00 82.50 138 SER A CA 1
ATOM 1108 C C . SER A 1 138 ? 20.999 -1.855 -5.276 1.00 82.50 138 SER A C 1
ATOM 1110 O O . SER A 1 138 ? 20.190 -2.263 -6.107 1.00 82.50 138 SER A O 1
ATOM 1112 N N . VAL A 1 139 ? 22.273 -2.240 -5.269 1.00 83.62 139 VAL A N 1
ATOM 1113 C CA . VAL A 1 139 ? 22.801 -3.271 -6.165 1.00 83.62 139 VAL A CA 1
ATOM 1114 C C . VAL A 1 139 ? 23.230 -4.453 -5.312 1.00 83.62 139 VAL A C 1
ATOM 1116 O O . VAL A 1 139 ? 24.177 -4.349 -4.530 1.00 83.62 139 VAL A O 1
ATOM 1119 N N . LEU A 1 140 ? 22.544 -5.580 -5.464 1.00 78.06 140 LEU A N 1
ATOM 1120 C CA . LEU A 1 140 ? 22.914 -6.828 -4.816 1.00 78.06 140 LEU A CA 1
ATOM 1121 C C . LEU A 1 140 ? 24.010 -7.508 -5.634 1.00 78.06 140 LEU A C 1
ATOM 1123 O O . LEU A 1 140 ? 23.802 -7.844 -6.796 1.00 78.06 140 LEU A O 1
ATOM 1127 N N . LYS A 1 141 ? 25.176 -7.727 -5.025 1.00 77.56 141 LYS A N 1
ATOM 1128 C CA . LYS A 1 141 ? 26.291 -8.440 -5.658 1.00 77.56 141 LYS A CA 1
ATOM 1129 C C . LYS A 1 141 ? 26.333 -9.879 -5.156 1.00 77.56 141 LYS A C 1
ATOM 1131 O O . LYS A 1 141 ? 26.557 -10.101 -3.968 1.00 77.56 141 LYS A O 1
ATOM 1136 N N . PHE A 1 142 ? 26.151 -10.843 -6.051 1.00 72.25 142 PHE A N 1
ATOM 1137 C CA . PHE A 1 142 ? 26.267 -12.269 -5.763 1.00 72.25 142 PHE A CA 1
ATOM 1138 C C . PHE A 1 142 ? 27.414 -12.866 -6.587 1.00 72.25 142 PHE A C 1
ATOM 1140 O O . PHE A 1 142 ? 27.247 -13.268 -7.736 1.00 72.25 142 PHE A O 1
ATOM 1147 N N . GLY A 1 143 ? 28.617 -12.886 -6.005 1.00 75.38 143 GLY A N 1
ATOM 1148 C CA . GLY A 1 143 ? 29.818 -13.375 -6.685 1.00 75.38 143 GLY A CA 1
ATOM 1149 C C . GLY A 1 143 ? 30.182 -12.521 -7.904 1.00 75.38 143 GLY A C 1
ATOM 1150 O O . GLY A 1 143 ? 30.714 -11.422 -7.752 1.00 75.38 143 GLY A O 1
ATOM 1151 N N . ILE A 1 144 ? 29.919 -13.049 -9.103 1.00 69.62 144 ILE A N 1
ATOM 1152 C CA . ILE A 1 144 ? 30.188 -12.378 -10.384 1.00 69.62 144 ILE A CA 1
ATOM 1153 C C . ILE A 1 144 ? 28.969 -11.562 -10.845 1.00 69.62 144 ILE A C 1
ATOM 1155 O O . ILE A 1 144 ? 29.159 -10.582 -11.566 1.00 69.62 144 ILE A O 1
ATOM 1159 N N . ASP A 1 145 ? 27.760 -11.877 -10.376 1.00 69.00 145 ASP A N 1
ATOM 1160 C CA . ASP A 1 145 ? 26.517 -11.265 -10.851 1.00 69.00 145 ASP A CA 1
ATOM 1161 C C . ASP A 1 145 ? 26.068 -10.092 -9.973 1.00 69.00 145 ASP A C 1
ATOM 1163 O O . ASP A 1 145 ? 26.231 -10.093 -8.751 1.00 69.00 145 ASP A O 1
ATOM 1167 N N . GLU A 1 146 ? 25.488 -9.071 -10.604 1.00 75.81 146 GLU A N 1
ATOM 1168 C CA . GLU A 1 146 ? 24.964 -7.878 -9.938 1.00 75.81 146 GLU A CA 1
ATOM 1169 C C . GLU A 1 146 ? 23.501 -7.664 -10.336 1.00 75.81 146 GLU A C 1
ATOM 1171 O O . GLU A 1 146 ? 23.192 -7.568 -11.523 1.00 75.81 146 GLU A O 1
ATOM 1176 N N . TRP A 1 147 ? 22.619 -7.546 -9.346 1.00 78.00 147 TRP A N 1
ATOM 1177 C CA . TRP A 1 147 ? 21.181 -7.365 -9.528 1.00 78.00 147 TRP A CA 1
ATOM 1178 C C . TRP A 1 147 ? 20.755 -6.000 -8.997 1.00 78.00 147 TRP A C 1
ATOM 1180 O O . TRP A 1 147 ? 21.097 -5.639 -7.870 1.00 78.00 147 TRP A O 1
ATOM 1190 N N . ASP A 1 148 ? 19.996 -5.246 -9.790 1.00 82.81 148 ASP A N 1
ATOM 1191 C CA . ASP A 1 148 ? 19.399 -3.988 -9.339 1.00 82.81 148 ASP A CA 1
ATOM 1192 C C . ASP A 1 148 ? 18.139 -4.292 -8.516 1.00 82.81 148 ASP A C 1
ATOM 1194 O O . ASP A 1 148 ? 17.223 -4.963 -8.991 1.00 82.81 148 ASP A O 1
ATOM 1198 N N . ILE A 1 149 ? 18.093 -3.808 -7.273 1.00 84.00 149 ILE A N 1
ATOM 1199 C CA . ILE A 1 149 ? 16.987 -4.027 -6.335 1.00 84.00 149 ILE A CA 1
ATOM 1200 C C . ILE A 1 149 ? 16.466 -2.682 -5.842 1.00 84.00 149 ILE A C 1
ATOM 1202 O O . ILE A 1 149 ? 17.233 -1.780 -5.505 1.00 84.00 149 ILE A O 1
ATOM 1206 N N . ILE A 1 150 ? 15.143 -2.568 -5.749 1.00 86.62 150 ILE A N 1
ATOM 1207 C CA . ILE A 1 150 ? 14.476 -1.442 -5.100 1.00 86.62 150 ILE A CA 1
ATOM 1208 C C . ILE A 1 150 ? 13.767 -1.963 -3.858 1.00 86.62 150 ILE A C 1
ATOM 1210 O O . ILE A 1 150 ? 12.893 -2.823 -3.950 1.00 86.62 150 ILE A O 1
ATOM 1214 N N . THR A 1 151 ? 14.142 -1.425 -2.704 1.00 86.44 151 THR A N 1
ATOM 1215 C CA . THR A 1 151 ? 13.530 -1.759 -1.421 1.00 86.44 151 THR A CA 1
ATOM 1216 C C . THR A 1 151 ? 12.532 -0.676 -1.064 1.00 86.44 151 THR A C 1
ATOM 1218 O O . THR A 1 151 ? 12.889 0.500 -1.021 1.00 86.44 151 THR A O 1
ATOM 1221 N N . PHE A 1 152 ? 11.290 -1.065 -0.785 1.00 87.94 152 PHE A N 1
ATOM 1222 C CA . PHE A 1 152 ? 10.233 -0.147 -0.376 1.00 87.94 152 PHE A CA 1
ATOM 1223 C C . PHE A 1 152 ? 9.846 -0.386 1.082 1.00 87.94 152 PHE A C 1
ATOM 1225 O O . PHE A 1 152 ? 9.559 -1.509 1.487 1.00 87.94 152 PHE A O 1
ATOM 1232 N N . TRP A 1 153 ? 9.791 0.695 1.854 1.00 88.50 153 TRP A N 1
ATOM 1233 C CA . TRP A 1 153 ? 9.377 0.713 3.250 1.00 88.50 153 TRP A CA 1
ATOM 1234 C C . TRP A 1 153 ? 8.021 1.400 3.356 1.00 88.50 153 TRP A C 1
ATOM 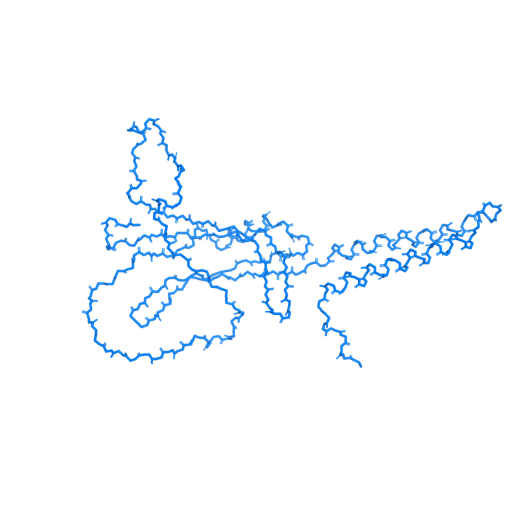1236 O O . TRP A 1 153 ? 7.917 2.621 3.225 1.00 88.50 153 TRP A O 1
ATOM 1246 N N . VAL A 1 154 ? 6.973 0.616 3.592 1.00 88.44 154 VAL A N 1
ATOM 1247 C CA . VAL A 1 154 ? 5.606 1.123 3.737 1.00 88.44 154 VAL A CA 1
ATOM 1248 C C . VAL A 1 154 ? 5.274 1.237 5.221 1.00 88.44 154 VAL A C 1
ATOM 1250 O O . VAL A 1 154 ? 5.182 0.232 5.922 1.00 88.44 154 VAL A O 1
ATOM 1253 N N . VAL A 1 155 ? 5.083 2.465 5.707 1.00 88.06 155 VAL A N 1
ATOM 1254 C CA . VAL A 1 155 ? 4.761 2.728 7.115 1.00 88.06 155 VAL A CA 1
ATOM 1255 C C . VAL A 1 155 ? 3.274 3.027 7.254 1.00 88.06 155 VAL A C 1
ATOM 1257 O O . VAL A 1 155 ? 2.792 4.067 6.804 1.00 88.06 155 VAL A O 1
ATOM 1260 N N . ILE A 1 156 ? 2.550 2.129 7.920 1.00 87.75 156 ILE A N 1
ATOM 1261 C CA . ILE A 1 156 ? 1.117 2.261 8.212 1.00 87.75 156 ILE A CA 1
ATOM 1262 C C . ILE A 1 156 ? 0.867 2.364 9.718 1.00 87.75 156 ILE A C 1
ATOM 1264 O O . ILE A 1 156 ? 1.594 1.796 10.531 1.00 87.75 156 ILE A O 1
ATOM 1268 N N . LYS A 1 157 ? -0.191 3.081 10.096 1.00 87.06 157 LYS A N 1
ATOM 1269 C CA . LYS A 1 157 ? -0.627 3.277 11.480 1.00 87.06 157 LYS A CA 1
ATOM 1270 C C . LYS A 1 157 ? -2.115 2.974 11.610 1.00 87.06 157 LYS A C 1
ATOM 1272 O O . LYS A 1 157 ? -2.917 3.411 10.795 1.00 87.06 157 LYS A O 1
ATOM 1277 N N . ARG A 1 158 ? -2.513 2.262 12.665 1.00 85.12 158 ARG A N 1
ATOM 1278 C CA . ARG A 1 158 ? -3.927 1.967 12.939 1.00 85.12 158 ARG A CA 1
ATOM 1279 C C . ARG A 1 158 ? -4.641 3.177 13.558 1.00 85.12 158 ARG A C 1
ATOM 1281 O O . ARG A 1 158 ? -4.124 3.782 14.498 1.00 85.12 158 ARG A O 1
ATOM 1288 N N . ARG A 1 159 ? -5.849 3.496 13.078 1.00 84.06 159 ARG A N 1
ATOM 1289 C CA . ARG A 1 159 ? -6.740 4.542 13.613 1.00 84.06 159 ARG A CA 1
ATOM 1290 C C . ARG A 1 159 ? -8.065 3.929 14.092 1.00 84.06 159 ARG A C 1
ATOM 1292 O O . ARG A 1 159 ? -8.950 3.685 13.281 1.00 84.06 159 ARG A O 1
ATOM 1299 N N . PRO A 1 160 ? -8.265 3.715 15.407 1.00 75.25 160 PRO A N 1
ATOM 1300 C CA . PRO A 1 160 ? -9.471 3.056 15.914 1.00 75.25 160 PRO A CA 1
ATOM 1301 C C . PRO A 1 160 ? -10.692 3.987 16.067 1.00 75.25 160 PRO A C 1
ATOM 1303 O O . PRO A 1 160 ? -11.671 3.614 16.708 1.00 75.25 160 PRO A O 1
ATOM 1306 N N . VAL A 1 161 ? -10.655 5.208 15.521 1.00 78.12 161 VAL A N 1
ATOM 1307 C CA . VAL A 1 161 ? -11.638 6.268 15.822 1.00 78.12 161 VAL A CA 1
ATOM 1308 C C . VAL A 1 161 ? -13.061 5.867 15.427 1.00 78.12 161 VAL A C 1
ATOM 1310 O O . VAL A 1 161 ? -13.989 6.096 16.198 1.00 78.12 161 VAL A O 1
ATOM 1313 N N . LEU A 1 162 ? -13.239 5.208 14.278 1.00 72.00 162 LEU A N 1
ATOM 1314 C CA . LEU A 1 162 ? -14.558 4.748 13.828 1.00 72.00 162 LEU A CA 1
ATOM 1315 C C . LEU A 1 162 ? -15.185 3.730 14.787 1.00 72.00 162 LEU A C 1
ATOM 1317 O O . LEU A 1 162 ? -16.382 3.803 15.055 1.00 72.00 162 LEU A O 1
ATOM 1321 N N . TYR A 1 163 ? -14.386 2.828 15.362 1.00 73.62 163 TYR A N 1
ATOM 1322 C CA . TYR A 1 163 ? -14.869 1.861 16.350 1.00 73.62 163 TYR A CA 1
ATOM 1323 C C . TYR A 1 163 ? -15.342 2.546 17.629 1.00 73.62 163 TYR A C 1
ATOM 1325 O O . TYR A 1 163 ? -16.378 2.185 18.179 1.00 73.62 163 TYR A O 1
ATOM 1333 N N . VAL A 1 164 ? -14.604 3.561 18.083 1.00 79.56 164 VAL A N 1
ATOM 1334 C CA . VAL A 1 164 ? -14.953 4.322 19.287 1.00 79.56 164 VAL A CA 1
ATOM 1335 C C . VAL A 1 164 ? -16.234 5.126 19.066 1.00 79.56 164 VAL A C 1
ATOM 1337 O O . VAL A 1 164 ? -17.128 5.095 19.908 1.00 79.56 164 VAL A O 1
ATOM 1340 N N . VAL A 1 165 ? -16.369 5.800 17.922 1.00 83.62 165 VAL A N 1
ATOM 1341 C CA . VAL A 1 165 ? -17.557 6.608 17.604 1.00 83.62 165 VAL A CA 1
ATOM 1342 C C . VAL A 1 165 ? -18.800 5.731 17.417 1.00 83.62 165 VAL A C 1
ATOM 1344 O O . VAL A 1 165 ? -19.838 6.023 18.013 1.00 83.62 165 VAL A O 1
ATOM 1347 N N . ASN A 1 166 ? -18.688 4.616 16.685 1.00 81.25 166 ASN A N 1
ATOM 1348 C CA . ASN A 1 166 ? -19.790 3.663 16.492 1.00 81.25 166 ASN A CA 1
ATOM 1349 C C . ASN A 1 166 ? -20.236 2.975 17.789 1.00 81.25 166 ASN A C 1
ATOM 1351 O O . ASN A 1 166 ? -21.323 2.411 17.834 1.00 81.25 166 ASN A O 1
ATOM 1355 N N . LEU A 1 167 ? -19.421 3.025 18.841 1.00 80.38 167 LEU A N 1
ATOM 1356 C CA . LEU A 1 167 ? -19.743 2.492 20.162 1.00 80.38 167 LEU A CA 1
ATOM 1357 C C . LEU A 1 167 ? -20.342 3.571 21.074 1.00 80.38 167 LEU A C 1
ATOM 1359 O O . LEU A 1 167 ? -21.301 3.314 21.804 1.00 80.38 167 LEU A O 1
ATOM 1363 N N . LEU A 1 168 ? -19.817 4.796 21.010 1.00 85.81 168 LEU A N 1
ATOM 1364 C CA . LEU A 1 168 ? -20.229 5.898 21.877 1.00 85.81 168 LEU A CA 1
ATOM 1365 C C . LEU A 1 168 ? -21.610 6.448 21.492 1.00 85.81 168 LEU A C 1
ATOM 1367 O O . LEU A 1 168 ? -22.422 6.693 22.382 1.00 85.81 168 LEU A O 1
ATOM 1371 N N . ILE A 1 169 ? -21.910 6.581 20.192 1.00 89.44 169 ILE A N 1
ATOM 1372 C CA . ILE A 1 169 ? -23.197 7.124 19.716 1.00 89.44 169 ILE A CA 1
ATOM 1373 C C . ILE A 1 169 ? -24.397 6.252 20.145 1.00 89.44 169 ILE A C 1
ATOM 1375 O O . ILE A 1 169 ? -25.349 6.793 20.706 1.00 89.44 169 ILE A O 1
ATOM 1379 N N . PRO A 1 170 ? -24.401 4.917 19.963 1.00 88.19 170 PRO A N 1
ATOM 1380 C CA . PRO A 1 170 ? -25.524 4.098 20.423 1.00 88.19 170 PRO A CA 1
ATOM 1381 C C . PRO A 1 170 ? -25.626 4.034 21.950 1.00 88.19 170 PRO A C 1
ATOM 1383 O O . PRO A 1 170 ? -26.726 3.967 22.494 1.00 88.19 170 PRO A O 1
ATOM 1386 N N . SER A 1 171 ? -24.490 4.099 22.653 1.00 89.19 171 SER A N 1
ATOM 1387 C CA . SER A 1 171 ? -24.461 4.105 24.120 1.00 89.19 171 SER A CA 1
ATOM 1388 C C . SER A 1 171 ? -25.070 5.384 24.699 1.00 89.19 171 SER A C 1
ATOM 1390 O O . SER A 1 171 ? -25.847 5.319 25.650 1.00 89.19 171 SER A O 1
ATOM 1392 N N . SER A 1 172 ? -24.776 6.546 24.104 1.00 91.31 172 SER A N 1
ATOM 1393 C CA . SER A 1 172 ? -25.378 7.815 24.524 1.00 91.31 172 SER A CA 1
ATOM 1394 C C . SER A 1 172 ? -26.883 7.853 24.242 1.00 91.31 172 SER A C 1
ATOM 1396 O O . SER A 1 172 ? -27.647 8.349 25.069 1.00 91.31 172 SER A O 1
ATOM 1398 N N . PHE A 1 173 ? -27.327 7.264 23.128 1.00 91.12 173 PHE A N 1
ATOM 1399 C CA . PHE A 1 173 ? -28.746 7.136 22.799 1.00 91.12 173 PHE A CA 1
ATOM 1400 C C . PHE A 1 173 ? -29.505 6.251 23.800 1.00 91.12 173 PHE A C 1
ATOM 1402 O O . PHE A 1 173 ? -30.573 6.639 24.271 1.00 91.12 173 PHE A O 1
ATOM 1409 N N . LEU A 1 174 ? -28.942 5.102 24.193 1.00 89.25 174 LEU A N 1
ATOM 1410 C CA . LEU A 1 174 ? -29.541 4.242 25.223 1.00 89.25 174 LEU A CA 1
ATOM 1411 C C . LEU A 1 174 ? -29.612 4.937 26.591 1.00 89.25 174 LEU A C 1
ATOM 1413 O O . LEU A 1 174 ? -30.617 4.802 27.289 1.00 89.25 174 LEU A O 1
ATOM 1417 N N . MET A 1 175 ? -28.597 5.733 26.945 1.00 89.50 175 MET A N 1
ATOM 1418 C CA . MET A 1 175 ? -28.602 6.527 28.178 1.00 89.50 175 MET A CA 1
ATOM 1419 C C . MET A 1 175 ? -29.701 7.599 28.161 1.00 89.50 175 MET A C 1
ATOM 1421 O O . MET A 1 175 ? -30.390 7.799 29.160 1.00 89.50 175 MET A O 1
ATOM 1425 N N . LEU A 1 176 ? -29.917 8.256 27.017 1.00 92.25 176 LEU A N 1
ATOM 1426 C CA . LEU A 1 176 ? -31.009 9.216 26.842 1.00 92.25 176 LEU A CA 1
ATOM 1427 C C . LEU A 1 176 ? -32.380 8.539 26.993 1.00 92.25 176 LEU A C 1
ATOM 1429 O O . LEU A 1 176 ? -33.248 9.065 27.688 1.00 92.25 176 LEU A O 1
ATOM 1433 N N . ILE A 1 177 ? -32.570 7.371 26.371 1.00 90.31 177 ILE A N 1
ATOM 1434 C CA . ILE A 1 177 ? -33.820 6.606 26.474 1.00 90.31 177 ILE A CA 1
ATOM 1435 C C . ILE A 1 177 ? -34.094 6.190 27.926 1.00 90.31 177 ILE A C 1
ATOM 1437 O O . ILE A 1 177 ? -35.237 6.281 28.377 1.00 90.31 177 ILE A O 1
ATOM 1441 N N . ASP 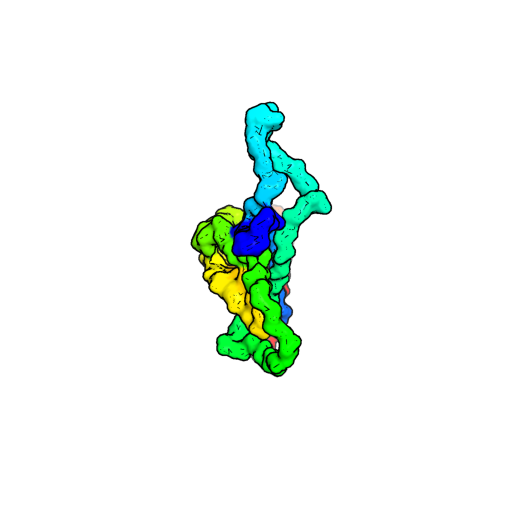A 1 178 ? -33.067 5.776 28.672 1.00 89.12 178 ASP A N 1
ATOM 1442 C CA . ASP A 1 178 ? -33.210 5.424 30.087 1.00 89.12 178 ASP A CA 1
ATOM 1443 C C . ASP A 1 178 ? -33.676 6.621 30.932 1.00 89.12 178 ASP A C 1
ATOM 1445 O O . ASP A 1 178 ? -34.617 6.491 31.716 1.00 89.12 178 ASP A O 1
ATOM 1449 N N . ILE A 1 179 ? -33.118 7.815 30.704 1.00 89.94 179 ILE A N 1
ATOM 1450 C CA . ILE A 1 179 ? -33.544 9.049 31.385 1.00 89.94 179 ILE A CA 1
ATOM 1451 C C . ILE A 1 179 ? -34.988 9.416 31.012 1.00 89.94 179 ILE A C 1
ATOM 1453 O O . ILE A 1 179 ? -35.803 9.698 31.892 1.00 89.94 179 ILE A O 1
ATOM 1457 N N . LEU A 1 180 ? -35.337 9.371 29.722 1.00 87.00 180 LEU A N 1
ATOM 1458 C CA . LEU A 1 180 ? -36.694 9.664 29.247 1.00 87.00 180 LEU A CA 1
ATOM 1459 C C . LEU A 1 180 ? -37.731 8.681 29.810 1.00 87.00 180 LEU A C 1
ATOM 1461 O O . LEU A 1 180 ? -38.874 9.074 30.045 1.00 87.00 180 LEU A O 1
ATOM 1465 N N . SER A 1 181 ? -37.329 7.441 30.111 1.00 84.94 181 SER A N 1
ATOM 1466 C CA . SER A 1 181 ? -38.190 6.418 30.723 1.00 84.94 181 SER A CA 1
ATOM 1467 C C . SER A 1 181 ? -38.824 6.863 32.044 1.00 84.94 181 SER A C 1
ATOM 1469 O O . SER A 1 181 ? -39.960 6.492 32.348 1.00 84.94 181 SER A O 1
ATOM 1471 N N . PHE A 1 182 ? -38.124 7.700 32.817 1.00 84.06 182 PHE A N 1
ATOM 1472 C CA . PHE A 1 182 ? -38.619 8.216 34.092 1.00 84.06 182 PHE A CA 1
ATOM 1473 C C . PHE A 1 182 ? -39.731 9.260 33.918 1.00 84.06 182 PHE A C 1
ATOM 1475 O O . PHE A 1 182 ? -40.559 9.414 34.817 1.00 84.06 182 PHE A O 1
ATOM 1482 N N . TYR A 1 183 ? -39.793 9.925 32.760 1.00 83.69 183 TYR A N 1
ATOM 1483 C CA . TYR A 1 183 ? -40.812 10.927 32.437 1.00 83.69 183 TYR A CA 1
ATOM 1484 C C . TYR A 1 183 ? -42.120 10.322 31.901 1.00 83.69 183 TYR A C 1
ATOM 1486 O O . TYR A 1 183 ? -43.141 11.009 31.889 1.00 83.69 183 TYR A O 1
ATOM 1494 N N . LEU A 1 184 ? -42.139 9.046 31.487 1.00 78.94 184 LEU A N 1
ATOM 1495 C CA . LEU A 1 184 ? -43.362 8.403 30.992 1.00 78.94 184 LEU A CA 1
ATOM 1496 C C . LEU A 1 184 ? -44.375 8.160 32.126 1.00 78.94 184 LEU A C 1
ATOM 1498 O O . LEU A 1 184 ? -44.011 7.557 33.141 1.00 78.94 184 LEU A O 1
ATOM 1502 N N . PRO A 1 185 ? -45.651 8.566 31.979 1.00 76.44 185 PRO A N 1
ATOM 1503 C CA . PRO A 1 185 ? -46.664 8.403 33.017 1.00 76.44 185 PRO A CA 1
ATOM 1504 C C . PRO A 1 185 ? -46.939 6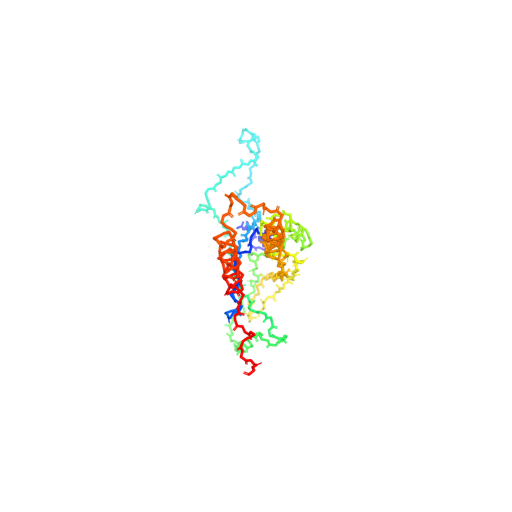.914 33.311 1.00 76.44 185 PRO A C 1
ATOM 1506 O O . PRO A 1 185 ? -47.093 6.119 32.386 1.00 76.44 185 PRO A O 1
ATOM 1509 N N . PRO A 1 186 ? -47.040 6.510 34.593 1.00 69.00 186 PRO A N 1
ATOM 1510 C CA . PRO A 1 186 ? -47.148 5.103 35.002 1.00 69.00 186 PRO A CA 1
ATOM 1511 C C . PRO A 1 186 ? -48.506 4.458 34.680 1.00 69.00 186 PRO A C 1
ATOM 1513 O O . PRO A 1 186 ? -48.689 3.270 34.917 1.00 69.00 186 PRO A O 1
ATOM 1516 N N . HIS A 1 187 ? -49.466 5.232 34.172 1.00 67.25 187 HIS A N 1
ATOM 1517 C CA . HIS A 1 187 ? -50.853 4.801 34.002 1.00 67.25 187 HIS A CA 1
ATOM 1518 C C . HIS A 1 187 ? -51.147 4.086 32.676 1.00 67.25 187 HIS A C 1
ATOM 1520 O O . HIS A 1 187 ? -52.201 3.468 32.556 1.00 67.25 187 HIS A O 1
ATOM 1526 N N . SER A 1 188 ? -50.251 4.170 31.688 1.00 65.56 188 SER A N 1
ATOM 1527 C CA . SER A 1 188 ? -50.470 3.616 30.342 1.00 65.56 188 SER A CA 1
ATOM 1528 C C . SER A 1 188 ? -49.343 2.713 29.835 1.00 65.56 188 SER A C 1
ATOM 1530 O O . SER A 1 188 ? -49.534 2.026 28.835 1.00 65.56 188 SER A O 1
ATOM 1532 N N . VAL A 1 189 ? -48.183 2.690 30.503 1.00 72.44 189 VAL A N 1
ATOM 1533 C CA . VAL A 1 189 ? -46.989 1.967 30.040 1.00 72.44 189 VAL A CA 1
ATOM 1534 C C . VAL A 1 189 ? -46.422 1.107 31.162 1.00 72.44 189 VAL A C 1
ATOM 1536 O O . VAL A 1 189 ? -46.164 1.596 32.263 1.00 72.44 189 VAL A O 1
ATOM 1539 N N . ASP A 1 190 ? -46.173 -0.167 30.862 1.00 80.69 190 ASP A N 1
ATOM 1540 C CA . ASP A 1 190 ? -45.454 -1.059 31.764 1.00 80.69 190 ASP A CA 1
ATOM 1541 C C . ASP A 1 190 ? -43.963 -0.675 31.816 1.00 80.69 190 ASP A C 1
ATOM 1543 O O . ASP A 1 190 ? -43.138 -1.053 30.982 1.00 80.69 190 ASP A O 1
ATOM 1547 N N . ARG A 1 191 ? -43.613 0.128 32.824 1.00 79.75 191 ARG A N 1
ATOM 1548 C CA . ARG A 1 191 ? -42.241 0.598 33.063 1.00 79.75 191 ARG A CA 1
ATOM 1549 C C . ARG A 1 191 ? -41.257 -0.555 33.293 1.00 79.75 191 ARG A C 1
ATOM 1551 O O . ARG A 1 191 ? -40.069 -0.380 33.022 1.00 79.75 191 ARG A O 1
ATOM 1558 N N . ALA A 1 192 ? -41.715 -1.705 33.796 1.00 82.25 192 ALA A N 1
ATOM 1559 C CA . ALA A 1 192 ? -40.846 -2.843 34.074 1.00 82.25 192 ALA A CA 1
ATOM 1560 C C . ALA A 1 192 ? -40.365 -3.497 32.774 1.00 82.25 192 ALA A C 1
ATOM 1562 O O . ALA A 1 192 ? -39.157 -3.641 32.578 1.00 82.25 192 ALA A O 1
ATOM 1563 N N . SER A 1 193 ? -41.273 -3.810 31.845 1.00 83.69 193 SER A N 1
ATOM 1564 C CA . SER A 1 193 ? -40.897 -4.358 30.533 1.00 83.69 193 SER A CA 1
ATOM 1565 C C . SER A 1 193 ? -40.050 -3.389 29.702 1.00 83.69 193 SER A C 1
ATOM 1567 O O . SER A 1 193 ? -39.103 -3.820 29.035 1.00 83.69 193 SER A O 1
ATOM 1569 N N . PHE A 1 194 ? -40.297 -2.078 29.801 1.00 85.38 194 PHE A N 1
ATOM 1570 C CA . PHE A 1 194 ? -39.448 -1.075 29.154 1.00 85.38 194 PHE A CA 1
ATOM 1571 C C . PHE A 1 194 ? -38.001 -1.111 29.677 1.00 85.38 194 PHE A C 1
ATOM 1573 O O . PHE A 1 194 ? -37.054 -1.192 28.891 1.00 85.38 194 PHE A O 1
ATOM 1580 N N . LYS A 1 195 ? -37.813 -1.139 31.004 1.00 86.69 195 L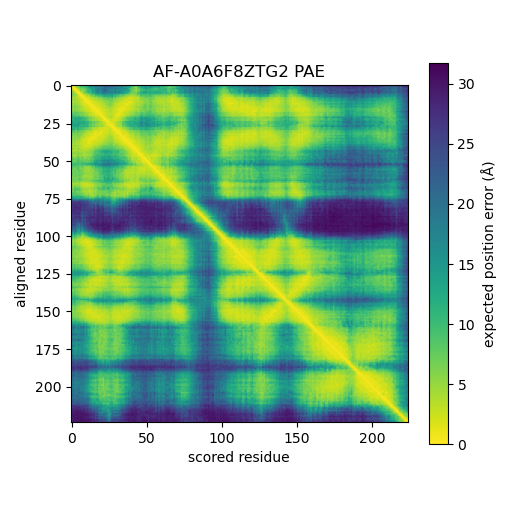YS A N 1
ATOM 1581 C CA . LYS A 1 195 ? -36.477 -1.234 31.620 1.00 86.69 195 LYS A CA 1
ATOM 1582 C C . LYS A 1 195 ? -35.778 -2.561 31.321 1.00 86.69 195 LYS A C 1
ATOM 1584 O O . LYS A 1 195 ? -34.574 -2.566 31.078 1.00 86.69 195 LYS A O 1
ATOM 1589 N N . MET A 1 196 ? -36.516 -3.670 31.256 1.00 88.38 196 MET A N 1
ATOM 1590 C CA . MET A 1 196 ? -35.958 -4.964 30.838 1.00 88.38 196 MET A CA 1
ATOM 1591 C C . MET A 1 196 ? -35.425 -4.920 29.399 1.00 88.38 196 MET A C 1
ATOM 1593 O O . MET A 1 196 ? -34.346 -5.442 29.122 1.00 88.38 196 MET A O 1
ATOM 1597 N N . THR A 1 197 ? -36.127 -4.234 28.495 1.00 88.62 197 THR A N 1
ATOM 1598 C CA . THR A 1 197 ? -35.689 -4.062 27.100 1.00 88.62 197 THR A CA 1
ATOM 1599 C C . THR A 1 197 ? -34.407 -3.226 27.005 1.00 88.62 197 THR A C 1
ATOM 1601 O O . THR A 1 197 ? -33.515 -3.553 26.223 1.00 88.62 197 THR A O 1
ATOM 1604 N N . LEU A 1 198 ? -34.257 -2.196 27.847 1.00 88.88 198 LEU A N 1
ATOM 1605 C CA . LEU A 1 198 ? -33.022 -1.405 27.925 1.00 88.88 198 LEU A CA 1
ATOM 1606 C C . LEU A 1 198 ? -31.824 -2.228 28.412 1.00 88.88 198 LEU A C 1
ATOM 1608 O O . LEU A 1 198 ? -30.746 -2.133 27.827 1.00 88.88 198 LEU A O 1
ATOM 1612 N N . ILE A 1 199 ? -32.008 -3.076 29.430 1.00 89.81 199 ILE A N 1
ATOM 1613 C CA . ILE A 1 199 ? -30.953 -3.974 29.935 1.00 89.81 199 ILE A CA 1
ATOM 1614 C C . ILE A 1 199 ? -30.490 -4.943 28.838 1.00 89.81 199 ILE A C 1
ATOM 1616 O O . ILE A 1 199 ? -29.285 -5.148 28.656 1.00 89.81 199 ILE A O 1
ATOM 1620 N N . LEU A 1 200 ? -31.426 -5.504 28.065 1.00 90.25 200 LEU A N 1
ATOM 1621 C CA . LEU A 1 200 ? -31.096 -6.328 26.901 1.00 90.25 200 LEU A CA 1
ATOM 1622 C C . LEU A 1 200 ? -30.311 -5.525 25.852 1.00 90.25 200 LEU A C 1
ATOM 1624 O O . LEU A 1 200 ? -29.291 -6.009 25.366 1.00 90.25 200 LEU A O 1
ATOM 1628 N N . GLY A 1 201 ? -30.714 -4.283 25.568 1.00 90.19 201 GLY A N 1
ATOM 1629 C CA . GLY A 1 201 ? -29.994 -3.377 24.666 1.00 90.19 201 GLY A CA 1
ATOM 1630 C C . GLY A 1 201 ? -28.547 -3.110 25.095 1.00 90.19 201 GLY A C 1
ATOM 1631 O O . GLY A 1 201 ? -27.632 -3.256 24.284 1.00 90.19 201 GLY A O 1
ATOM 1632 N N . TYR A 1 202 ? -28.311 -2.808 26.377 1.00 89.69 202 TYR A N 1
ATOM 1633 C CA . TYR A 1 202 ? -26.957 -2.648 26.926 1.00 89.69 202 TYR A CA 1
ATOM 1634 C C . TYR A 1 202 ? -26.133 -3.936 26.838 1.00 89.69 202 TYR A C 1
ATOM 1636 O O . TYR A 1 202 ? -24.946 -3.887 26.521 1.00 89.69 202 TYR A O 1
ATOM 1644 N N . THR A 1 203 ? -26.756 -5.093 27.074 1.00 89.19 203 THR A N 1
ATOM 1645 C CA . THR A 1 203 ? -26.083 -6.399 26.998 1.00 89.19 203 THR A CA 1
ATOM 1646 C C . THR A 1 203 ? -25.675 -6.729 25.561 1.00 89.19 203 THR A C 1
ATOM 1648 O O . THR A 1 203 ? -24.549 -7.167 25.325 1.00 89.19 203 THR A O 1
ATOM 1651 N N . VAL A 1 204 ? -26.550 -6.465 24.585 1.00 89.81 204 VAL A N 1
ATOM 1652 C CA . VAL A 1 204 ? -26.263 -6.637 23.151 1.00 89.81 204 VAL A CA 1
ATOM 1653 C C . VAL A 1 204 ? -25.163 -5.679 22.693 1.00 89.81 204 VAL A C 1
ATOM 1655 O O . VAL A 1 204 ? -24.234 -6.105 22.007 1.00 89.81 204 VAL A O 1
ATOM 1658 N N . MET A 1 205 ? -25.208 -4.412 23.117 1.00 86.12 205 MET A N 1
ATOM 1659 C CA . MET A 1 205 ? -24.129 -3.460 22.838 1.00 86.12 205 MET A CA 1
ATOM 1660 C C . MET A 1 205 ? -22.808 -3.926 23.453 1.00 86.12 205 MET A C 1
ATOM 1662 O O . MET A 1 205 ? -21.801 -3.973 22.755 1.00 86.12 205 MET A O 1
ATOM 1666 N N . GLY A 1 206 ? -22.808 -4.368 24.715 1.00 83.12 206 GLY A N 1
ATOM 1667 C CA . GLY A 1 206 ? -21.628 -4.927 25.379 1.00 83.12 206 GLY A CA 1
ATOM 1668 C C . GLY A 1 206 ? -21.043 -6.143 24.650 1.00 83.12 206 GLY A C 1
ATOM 1669 O O . GLY A 1 206 ? -19.829 -6.226 24.474 1.00 83.12 206 GLY A O 1
ATOM 1670 N N . GLN A 1 207 ? -21.888 -7.051 24.150 1.00 83.38 207 GLN A N 1
ATOM 1671 C CA . GLN A 1 207 ? -21.466 -8.174 23.300 1.00 83.38 207 GLN A CA 1
ATOM 1672 C C . GLN A 1 207 ? -20.830 -7.686 21.988 1.00 83.38 207 GLN A C 1
ATOM 1674 O O . GLN A 1 207 ? -19.774 -8.183 21.600 1.00 83.38 207 GLN A O 1
ATOM 1679 N N . ALA A 1 208 ? -21.410 -6.675 21.334 1.00 82.19 208 ALA A N 1
ATOM 1680 C CA . ALA A 1 208 ? -20.832 -6.075 20.133 1.00 82.19 208 ALA A CA 1
ATOM 1681 C C . ALA A 1 208 ? -19.450 -5.455 20.409 1.00 82.19 208 ALA A C 1
ATOM 1683 O O . ALA A 1 208 ? -18.528 -5.662 19.622 1.00 82.19 208 ALA A O 1
ATOM 1684 N N . VAL A 1 209 ? -19.261 -4.782 21.552 1.00 77.12 209 VAL A N 1
ATOM 1685 C CA . VAL A 1 209 ? -17.944 -4.273 21.979 1.00 77.12 209 VAL A CA 1
ATOM 1686 C C . VAL A 1 209 ? -16.934 -5.406 22.140 1.00 77.12 209 VAL A C 1
ATOM 1688 O O . VAL A 1 209 ? -15.815 -5.310 21.638 1.00 77.12 209 VAL A O 1
ATOM 1691 N N . VAL A 1 210 ? -17.321 -6.499 22.803 1.00 75.69 210 VAL A N 1
ATOM 1692 C CA . VAL A 1 210 ? -16.449 -7.668 22.993 1.00 75.69 210 VAL A CA 1
ATOM 1693 C C . VAL A 1 210 ? -16.075 -8.302 21.652 1.00 75.69 210 VAL A C 1
ATOM 1695 O O . VAL A 1 210 ? -14.922 -8.684 21.472 1.00 75.69 210 VAL A O 1
ATOM 1698 N N . LEU A 1 211 ? -16.994 -8.363 20.685 1.00 71.25 211 LEU A N 1
ATOM 1699 C CA . LEU A 1 211 ? -16.706 -8.865 19.338 1.00 71.25 211 LEU A CA 1
ATOM 1700 C C . LEU A 1 211 ? -15.721 -7.964 18.583 1.00 71.25 211 LEU A C 1
ATOM 1702 O O . LEU A 1 211 ? -14.759 -8.475 18.006 1.00 71.25 211 LEU A O 1
ATOM 1706 N N . GLN A 1 212 ? -15.907 -6.642 18.646 1.00 67.62 212 GLN A N 1
ATOM 1707 C CA . GLN A 1 212 ? -14.975 -5.660 18.075 1.00 67.62 212 GLN A CA 1
ATOM 1708 C C . GLN A 1 212 ? -13.584 -5.771 18.724 1.00 67.62 212 GLN A C 1
ATOM 1710 O O . GLN A 1 212 ? -12.569 -5.754 18.030 1.00 67.62 212 GLN A O 1
ATOM 1715 N N . HIS A 1 213 ? -13.530 -5.988 20.041 1.00 62.66 213 HIS A N 1
ATOM 1716 C CA . HIS A 1 213 ? -12.285 -6.202 20.776 1.00 62.66 213 HIS A CA 1
ATOM 1717 C C . HIS A 1 213 ? -11.666 -7.588 20.523 1.00 62.66 213 HIS A C 1
ATOM 1719 O O . HIS A 1 213 ? -10.451 -7.722 20.565 1.00 62.66 213 HIS A O 1
ATOM 1725 N N . SER A 1 214 ? -12.445 -8.631 20.217 1.00 55.09 214 SER A N 1
ATOM 1726 C CA . SER A 1 214 ? -11.901 -9.960 19.875 1.00 55.09 214 SER A CA 1
ATOM 1727 C C . SER A 1 214 ? -11.170 -9.977 18.525 1.00 55.09 214 SER A C 1
ATOM 1729 O O . SER A 1 214 ? -10.332 -10.843 18.278 1.00 55.09 214 SER A O 1
ATOM 1731 N N . LYS A 1 215 ? -11.454 -8.983 17.671 1.00 55.28 215 LYS A N 1
ATOM 1732 C CA . LYS A 1 215 ? -10.723 -8.690 16.430 1.00 55.28 215 LYS A CA 1
ATOM 1733 C C . LYS A 1 215 ? -9.376 -7.996 16.690 1.00 55.28 215 LYS A C 1
ATOM 1735 O O . LYS A 1 215 ? -8.559 -7.880 15.777 1.00 55.28 215 LYS A O 1
ATOM 1740 N N . VAL A 1 216 ? -9.137 -7.536 17.920 1.00 53.78 216 VAL A N 1
ATOM 1741 C CA . VAL A 1 216 ? -7.836 -7.067 18.407 1.00 53.78 216 VAL A CA 1
ATOM 1742 C C . VAL A 1 216 ? -7.094 -8.282 18.979 1.00 53.78 216 VAL A C 1
ATOM 1744 O O . VAL A 1 216 ? -7.648 -8.983 19.828 1.00 53.78 216 VAL A O 1
ATOM 1747 N N . PRO A 1 217 ? -5.869 -8.594 18.526 1.00 49.19 217 PRO A N 1
ATOM 1748 C CA . PRO A 1 217 ? -5.150 -9.773 18.999 1.00 49.19 217 PRO A CA 1
ATOM 1749 C C . PRO A 1 217 ? -4.992 -9.794 20.527 1.00 49.19 217 PRO A C 1
ATOM 1751 O O . PRO A 1 217 ? -4.479 -8.865 21.148 1.00 49.19 217 PRO A O 1
ATOM 1754 N N . ASN A 1 218 ? -5.462 -10.889 21.134 1.00 45.69 218 ASN A N 1
ATOM 1755 C CA . ASN A 1 218 ? -5.533 -11.129 22.579 1.00 45.69 218 ASN A CA 1
ATOM 1756 C C . ASN A 1 218 ? -4.152 -11.315 23.246 1.00 45.69 218 ASN A C 1
ATOM 1758 O O . ASN A 1 218 ? -3.865 -12.398 23.749 1.00 45.69 218 ASN A O 1
ATOM 1762 N N . ASN A 1 219 ? -3.307 -10.282 23.296 1.00 49.38 219 ASN A N 1
ATOM 1763 C CA . ASN A 1 219 ? -2.034 -10.335 24.035 1.00 49.38 219 ASN A CA 1
ATOM 1764 C C . ASN A 1 219 ? -2.018 -9.533 25.350 1.00 49.38 219 ASN A C 1
ATOM 1766 O O . ASN A 1 219 ? -1.036 -9.591 26.082 1.00 49.38 219 ASN A O 1
ATOM 1770 N N . CYS A 1 220 ? -3.116 -8.874 25.732 1.00 47.53 220 CYS A N 1
ATOM 1771 C CA . CYS A 1 220 ? -3.231 -8.177 27.023 1.00 47.53 220 CYS A CA 1
ATOM 1772 C C . CYS A 1 220 ? -4.190 -8.863 28.013 1.00 47.53 220 CYS A C 1
ATOM 1774 O O . CYS A 1 220 ? -4.931 -8.187 28.719 1.00 47.53 220 CYS A O 1
ATOM 1776 N N . ARG A 1 221 ? -4.203 -10.205 28.082 1.00 43.88 221 ARG A N 1
ATOM 1777 C CA . ARG A 1 221 ? -5.024 -10.936 29.075 1.00 43.88 221 ARG A CA 1
ATOM 1778 C C . ARG A 1 221 ? -4.294 -11.989 29.914 1.00 43.88 221 ARG A C 1
ATOM 1780 O O . ARG A 1 221 ? -4.952 -12.732 30.628 1.00 43.88 221 ARG A O 1
ATOM 1787 N N . GLN A 1 222 ? -2.961 -12.038 29.876 1.00 40.81 222 GLN A N 1
ATOM 1788 C CA . GLN A 1 222 ? -2.166 -12.935 30.733 1.00 40.81 222 GLN A CA 1
ATOM 1789 C C . GLN A 1 222 ? -1.027 -12.212 31.466 1.00 40.81 222 GLN A C 1
ATOM 1791 O O . GLN A 1 222 ? 0.129 -12.624 31.428 1.00 40.81 222 GLN A O 1
ATOM 1796 N N . ARG A 1 223 ? -1.357 -11.118 32.154 1.00 40.22 223 ARG A N 1
ATOM 1797 C CA . ARG A 1 223 ? -0.606 -10.665 33.334 1.00 40.22 223 ARG A CA 1
ATOM 1798 C C . ARG A 1 223 ? -1.588 -10.121 34.363 1.00 40.22 223 ARG A C 1
ATOM 1800 O O . ARG A 1 223 ? -1.750 -8.912 34.495 1.00 40.22 223 ARG A O 1
ATOM 1807 N N . GLN A 1 224 ? -2.256 -11.039 35.044 1.00 35.75 224 GLN A N 1
ATOM 1808 C CA . GLN A 1 224 ? -2.703 -10.869 36.419 1.00 35.75 224 GLN A CA 1
ATOM 1809 C C . GLN A 1 224 ? -2.792 -12.246 37.060 1.00 35.75 224 GLN A C 1
ATOM 1811 O O . GLN A 1 224 ? -3.258 -13.170 36.355 1.00 35.75 224 GLN A O 1
#